Protein AF-A0A1G2CCR2-F1 (afdb_monomer_lite)

Radius of gyration: 17.69 Å; chains: 1; bounding box: 46×43×46 Å

Secondary structure (DSSP, 8-state):
--------TTSSEEEEEEE-STTSSHHHHHHHHHHHGGGGT-EE-PBP-HHHHHHHHH---HHHHHHTT-HHHHHHHHHHHHHHHHHHHHHHHHHHHHH-SS-EEEEEES-HHHHHHHHHHHHHHHS-GGGHHHHHHHHHHHHHS--HHHHHHTEEEEEEE--TTTT-GGGSS-TT-PPPSS-HHHHHHHHHHHHHHTTT-SSEEEE-SSS-HHHHHHHHHHHHHHHTTPPPPPTT--

Sequence (238 aa):
MDVVSHDRSNERVVLLALTGGVCSGKTETCPWLETKMLDFGWHAYHVPEAARFLIEKFGLPVKVAWQNEDMRLWLRCQEVIAECQYAWEEQRIQIANMIGKFPALVPCDRGLVDIYGYILSACHAFGDPREAFDMFTDVLRRATLRTPREAYRRYVAVVHMVTAADGAPHAYQREDGGARDETLEQAIALDRTILEAWAGHPQRITIDNSTGFKEKQERTLRVICGALGILAPSASDQ

Foldseek 3Di:
DPQQDDAPLPPLEAEEEADFFPQLCLQVLQVVCQVVCVLLQEHEDEAEQLLVCCCPPVVQPCVVCVVVVVVVSNLVSLLNSLLSQVVSLVVRSVVSVVVPDGRYYYYYPGFLLLSLLVLLVSCVVRNPSVCSQVSSQVSCCNRPVDGPSVRLVRHLAYEQRYHCLAPNVVSNADPVRDDDPDDSVRRNVSRVSSLVSNVSRPHYHYQYPPDDPVVSSVVVVVSVCVSSVRDRPDPPPD

pLDDT: mean 91.06, std 13.53, range [33.0, 98.75]

Organism: NCBI:txid1798650

InterPro domains:
  IPR027417 P-loop containing nucleoside triphosphate hydrolase [G3DSA:3.40.50.300] (16-216)
  IPR038727 NadR/Ttd14, AAA domain [PF13521] (17-216)
  IPR053227 TRPL channel trafficking regulator [PTHR34932] (7-231)

Structure (mmCIF, N/CA/C/O backbone):
data_AF-A0A1G2CCR2-F1
#
_entry.id   AF-A0A1G2CCR2-F1
#
loop_
_atom_site.group_PDB
_atom_site.id
_atom_site.type_symbol
_atom_site.label_atom_id
_atom_site.label_alt_id
_atom_site.label_comp_id
_atom_site.label_asym_id
_atom_site.label_entity_id
_atom_site.label_seq_id
_atom_site.pdbx_PDB_ins_code
_atom_site.Cartn_x
_atom_site.Cartn_y
_atom_site.Cartn_z
_atom_site.occupancy
_atom_site.B_iso_or_equiv
_atom_site.auth_seq_id
_atom_site.auth_comp_id
_atom_site.auth_asym_id
_atom_site.auth_atom_id
_atom_site.pdbx_PDB_model_num
ATOM 1 N N . MET A 1 1 ? -5.301 -20.027 -6.584 1.00 46.59 1 MET A N 1
ATOM 2 C CA . MET A 1 1 ? -5.024 -19.333 -5.310 1.00 46.59 1 MET A CA 1
ATOM 3 C C . MET A 1 1 ? -6.088 -19.763 -4.321 1.00 46.59 1 MET A C 1
ATOM 5 O O . MET A 1 1 ? -7.260 -19.562 -4.613 1.00 46.59 1 MET A O 1
ATOM 9 N N . ASP A 1 2 ? -5.703 -20.394 -3.215 1.00 41.62 2 ASP A N 1
ATOM 10 C CA . ASP A 1 2 ? -6.644 -20.726 -2.142 1.00 41.62 2 ASP A CA 1
ATOM 11 C C . ASP A 1 2 ? -7.109 -19.439 -1.457 1.00 41.62 2 ASP A C 1
ATOM 13 O O . ASP A 1 2 ? -6.283 -18.615 -1.059 1.00 41.62 2 ASP A O 1
ATOM 17 N N . VAL A 1 3 ? -8.425 -19.261 -1.324 1.00 46.53 3 VAL A N 1
ATOM 18 C CA . VAL A 1 3 ? -9.018 -18.133 -0.595 1.00 46.53 3 VAL A CA 1
ATOM 19 C C . VAL A 1 3 ? -8.552 -18.204 0.855 1.00 46.53 3 VAL A C 1
ATOM 21 O O . VAL A 1 3 ? -8.806 -19.173 1.573 1.00 46.53 3 VAL A O 1
ATOM 24 N N . VAL A 1 4 ? -7.825 -17.181 1.294 1.00 52.91 4 VAL A N 1
ATOM 25 C CA . VAL A 1 4 ? -7.192 -17.178 2.607 1.00 52.91 4 VAL A CA 1
ATOM 26 C C . VAL A 1 4 ? -8.169 -16.635 3.651 1.00 52.91 4 VAL A C 1
ATOM 28 O O . VAL A 1 4 ? -8.187 -15.441 3.916 1.00 52.91 4 VAL A O 1
ATOM 31 N N . SER A 1 5 ? -8.978 -17.493 4.278 1.00 48.25 5 SER A N 1
ATOM 32 C CA . SER A 1 5 ? -9.856 -17.072 5.381 1.00 48.25 5 SER A CA 1
ATOM 33 C C . SER A 1 5 ? -9.087 -17.002 6.709 1.00 48.25 5 SER A C 1
ATOM 35 O O . SER A 1 5 ? -8.672 -18.033 7.254 1.00 48.25 5 SER A O 1
ATOM 37 N N . HIS A 1 6 ? -8.880 -15.797 7.237 1.00 55.44 6 HIS A N 1
ATOM 38 C CA . HIS A 1 6 ? -8.553 -15.577 8.647 1.00 55.44 6 HIS A CA 1
ATOM 39 C C . HIS A 1 6 ? -9.149 -14.239 9.084 1.00 55.44 6 HIS A C 1
ATOM 41 O O . HIS A 1 6 ? -8.761 -13.199 8.561 1.00 55.44 6 HIS A O 1
ATOM 47 N N . ASP A 1 7 ? -10.116 -14.287 9.994 1.00 60.28 7 ASP A N 1
ATOM 48 C CA . ASP A 1 7 ? -10.755 -13.094 10.538 1.00 60.28 7 ASP A CA 1
ATOM 49 C C . ASP A 1 7 ? -9.889 -12.524 11.671 1.00 60.28 7 ASP A C 1
ATOM 51 O O . ASP A 1 7 ? -9.736 -13.146 12.723 1.00 60.28 7 ASP A O 1
ATOM 55 N N . ARG A 1 8 ? -9.269 -11.367 11.419 1.00 71.25 8 ARG A N 1
ATOM 56 C CA . ARG A 1 8 ? -8.444 -10.622 12.383 1.00 71.25 8 ARG A CA 1
ATOM 57 C C . ARG A 1 8 ? -9.153 -9.358 12.885 1.00 71.25 8 ARG A C 1
ATOM 59 O O . ARG A 1 8 ? -8.529 -8.568 13.586 1.00 71.25 8 ARG A O 1
ATOM 66 N N . SER A 1 9 ? -10.435 -9.148 12.560 1.00 61.97 9 SER A N 1
ATOM 67 C CA . SER A 1 9 ? -11.165 -7.929 12.952 1.00 61.97 9 SER A CA 1
ATOM 68 C C . SER A 1 9 ? -11.317 -7.778 14.471 1.00 61.97 9 SER A C 1
ATOM 70 O O . SER A 1 9 ? -11.519 -6.672 14.959 1.00 61.97 9 SER A O 1
ATOM 72 N N . ASN A 1 10 ? -11.188 -8.880 15.218 1.00 65.94 10 ASN A N 1
ATOM 73 C CA . ASN A 1 10 ? -11.242 -8.902 16.681 1.00 65.94 10 ASN A CA 1
ATOM 74 C C . ASN A 1 10 ? -9.898 -8.575 17.359 1.00 65.94 10 ASN A C 1
ATOM 76 O O . ASN A 1 10 ? -9.834 -8.512 18.589 1.00 65.94 10 ASN A O 1
ATOM 80 N N . GLU A 1 11 ? -8.811 -8.391 16.602 1.00 82.12 11 GLU A N 1
ATOM 81 C CA . GLU A 1 11 ? -7.549 -7.928 17.176 1.00 82.12 11 GLU A CA 1
ATOM 82 C C . GLU A 1 11 ? -7.654 -6.456 17.583 1.00 82.12 11 GLU A C 1
ATOM 84 O O . GLU A 1 11 ? -8.257 -5.631 16.903 1.00 82.12 11 GLU A O 1
ATOM 89 N N . ARG A 1 12 ? -7.015 -6.097 18.701 1.00 89.44 12 ARG A N 1
ATOM 90 C CA . ARG A 1 12 ? -7.003 -4.704 19.169 1.00 89.44 12 ARG A CA 1
ATOM 91 C C . ARG A 1 12 ? -6.261 -3.776 18.202 1.00 89.44 12 ARG A C 1
ATOM 93 O O . ARG A 1 12 ? -6.582 -2.596 18.136 1.00 89.44 12 ARG A O 1
ATOM 100 N N . VAL A 1 13 ? -5.243 -4.285 17.507 1.00 95.00 13 VAL A N 1
ATOM 101 C CA . VAL A 1 13 ? -4.460 -3.536 16.518 1.00 95.00 13 VAL A CA 1
ATOM 102 C C . VAL A 1 13 ? -4.550 -4.263 15.190 1.00 95.00 13 VAL A C 1
ATOM 104 O O . VAL A 1 13 ? -4.137 -5.413 15.101 1.00 95.00 13 VAL A O 1
ATOM 107 N N . VAL A 1 14 ? -5.063 -3.589 14.168 1.00 96.25 14 VAL A N 1
ATOM 108 C CA . VAL A 1 14 ? -5.333 -4.189 12.857 1.00 96.25 14 VAL A CA 1
ATOM 109 C C . VAL A 1 14 ? -4.685 -3.384 11.743 1.00 96.25 14 VAL A C 1
ATOM 111 O O . VAL A 1 14 ? -4.671 -2.155 11.779 1.00 96.25 14 VAL A O 1
ATOM 114 N N . LEU A 1 15 ? -4.159 -4.076 10.734 1.00 97.69 15 LEU A N 1
ATOM 115 C CA . LEU A 1 15 ? -3.578 -3.449 9.547 1.00 97.69 15 LEU A CA 1
ATOM 116 C C . LEU A 1 15 ? -4.592 -3.391 8.420 1.00 97.69 15 LEU A C 1
ATOM 118 O O . LEU A 1 15 ? -5.318 -4.352 8.177 1.00 97.69 15 LEU A O 1
ATOM 122 N N . LEU A 1 16 ? -4.562 -2.300 7.669 1.00 97.62 16 LEU A N 1
ATOM 123 C CA . LEU A 1 16 ? -5.340 -2.142 6.450 1.00 97.62 16 LEU A CA 1
ATOM 124 C C . LEU A 1 16 ? -4.441 -1.607 5.347 1.00 97.62 16 LEU A C 1
ATOM 126 O O . LEU A 1 16 ? -3.761 -0.604 5.547 1.00 97.62 16 LEU A O 1
ATOM 130 N N . ALA A 1 17 ? -4.452 -2.251 4.183 1.00 98.31 17 ALA A N 1
ATOM 131 C CA . ALA A 1 17 ? -3.737 -1.737 3.023 1.00 98.31 17 ALA A CA 1
ATOM 132 C C . ALA A 1 17 ? -4.627 -0.743 2.274 1.00 98.31 17 ALA A C 1
ATOM 134 O O . ALA A 1 17 ? -5.702 -1.104 1.788 1.00 98.31 17 ALA A O 1
ATOM 135 N N . LEU A 1 18 ? -4.171 0.501 2.162 1.00 98.19 18 LEU A N 1
ATOM 136 C CA . LEU A 1 18 ? -4.710 1.469 1.221 1.00 98.19 18 LEU A CA 1
ATOM 137 C C . LEU A 1 18 ? -3.860 1.360 -0.050 1.00 98.19 18 LEU A C 1
ATOM 139 O O . LEU A 1 18 ? -2.688 1.718 -0.041 1.00 98.19 18 LEU A O 1
ATOM 143 N N . THR A 1 19 ? -4.415 0.800 -1.124 1.00 97.88 19 THR A N 1
ATOM 144 C CA . THR A 1 19 ? -3.668 0.448 -2.347 1.00 97.88 19 THR A CA 1
ATOM 145 C C . THR A 1 19 ? -4.194 1.196 -3.579 1.00 97.88 19 THR A C 1
ATOM 147 O O . THR A 1 19 ? -5.126 2.001 -3.484 1.00 97.88 19 THR A O 1
ATOM 150 N N . GLY A 1 20 ? -3.546 0.996 -4.724 1.00 95.62 20 GLY A N 1
ATOM 151 C CA . GLY A 1 20 ? -3.876 1.599 -6.017 1.00 95.62 20 GLY A CA 1
ATOM 152 C C . GLY A 1 20 ? -2.729 2.393 -6.634 1.00 95.62 20 GLY A C 1
ATOM 153 O O . GLY A 1 20 ? -1.672 2.585 -6.024 1.00 95.62 20 GLY A O 1
ATOM 154 N N . GLY A 1 21 ? -2.931 2.881 -7.850 1.00 92.62 21 GLY A N 1
ATOM 155 C CA . GLY A 1 21 ? -1.951 3.630 -8.630 1.00 92.62 21 GLY A CA 1
ATOM 156 C C . GLY A 1 21 ? -1.582 4.985 -8.020 1.00 92.62 21 GLY A C 1
ATOM 157 O O . GLY A 1 21 ? -2.109 5.423 -6.992 1.00 92.62 21 GLY A O 1
ATOM 158 N N . VAL A 1 22 ? -0.627 5.669 -8.645 1.00 90.31 22 VAL A N 1
ATOM 159 C CA . VAL A 1 22 ? -0.275 7.050 -8.278 1.00 90.31 22 VAL A CA 1
ATOM 160 C C . VAL A 1 22 ? -1.488 7.983 -8.403 1.00 90.31 22 VAL A C 1
ATOM 162 O O . VAL A 1 22 ? -2.420 7.707 -9.158 1.00 90.31 22 VAL A O 1
ATOM 165 N N . CYS A 1 23 ? -1.498 9.087 -7.650 1.00 91.50 23 CYS A N 1
ATOM 166 C CA . CYS A 1 23 ? -2.603 10.061 -7.642 1.00 91.50 23 CYS A CA 1
ATOM 167 C C . CYS A 1 23 ? -3.986 9.458 -7.325 1.00 91.50 23 CYS A C 1
ATOM 169 O O . CYS A 1 23 ? -5.002 9.958 -7.794 1.00 91.50 23 CYS A O 1
ATOM 171 N N . SER A 1 24 ? -4.063 8.378 -6.542 1.00 93.81 24 SER A N 1
ATOM 172 C CA . SER A 1 24 ? -5.359 7.871 -6.069 1.00 93.81 24 SER A CA 1
ATOM 173 C C . SER A 1 24 ? -5.868 8.542 -4.788 1.00 93.81 24 SER A C 1
ATOM 175 O O . SER A 1 24 ? -7.033 8.351 -4.429 1.00 93.81 24 SER A O 1
ATOM 177 N N . GLY A 1 25 ? -5.011 9.339 -4.133 1.00 93.69 25 GLY A N 1
ATOM 178 C CA . GLY A 1 25 ? -5.313 10.095 -2.915 1.00 93.69 25 GLY A CA 1
ATOM 179 C C . GLY A 1 25 ? -4.921 9.410 -1.600 1.00 93.69 25 GLY A C 1
ATOM 180 O O . GLY A 1 25 ? -5.344 9.854 -0.535 1.00 93.69 25 GLY A O 1
ATOM 181 N N . LYS A 1 26 ? -4.117 8.338 -1.645 1.00 95.56 26 LYS A N 1
ATOM 182 C CA . LYS A 1 26 ? -3.684 7.590 -0.447 1.00 95.56 26 LYS A CA 1
ATOM 183 C C . LYS A 1 26 ? -2.906 8.443 0.553 1.00 95.56 26 LYS A C 1
ATOM 185 O O . LYS A 1 26 ? -3.271 8.478 1.722 1.00 95.56 26 LYS A O 1
ATOM 190 N N . THR A 1 27 ? -1.900 9.177 0.078 1.00 92.00 27 THR A N 1
ATOM 191 C CA . THR A 1 27 ? -1.007 9.992 0.918 1.00 92.00 27 THR A CA 1
ATOM 192 C C . THR A 1 27 ? -1.742 11.107 1.668 1.00 92.00 27 THR A C 1
ATOM 194 O O . THR A 1 27 ? -1.300 11.520 2.733 1.00 92.00 27 THR A O 1
ATOM 197 N N . GLU A 1 28 ? -2.892 11.560 1.163 1.00 95.12 28 GLU A N 1
ATOM 198 C CA . GLU A 1 28 ? -3.780 12.493 1.871 1.00 95.12 28 GLU A CA 1
ATOM 199 C C . GLU A 1 28 ? -4.792 11.765 2.768 1.00 95.12 28 GLU A C 1
ATOM 201 O O . GLU A 1 28 ? -5.126 12.232 3.856 1.00 95.12 28 GLU A O 1
ATOM 206 N N . THR A 1 29 ? -5.272 10.595 2.341 1.00 97.44 29 THR A N 1
ATOM 207 C CA . THR A 1 29 ? -6.288 9.819 3.067 1.00 97.44 29 THR A CA 1
ATOM 208 C C . THR A 1 29 ? -5.727 9.130 4.311 1.00 97.44 29 THR A C 1
ATOM 210 O O . THR A 1 29 ? -6.397 9.130 5.339 1.00 97.44 29 THR A O 1
ATOM 213 N N . CYS A 1 30 ? -4.510 8.578 4.272 1.00 96.25 30 CYS A N 1
ATOM 214 C CA . CYS A 1 30 ? -3.904 7.903 5.425 1.00 96.25 30 CYS A CA 1
ATOM 215 C C . CYS A 1 30 ? -3.771 8.826 6.657 1.00 96.25 30 CYS A C 1
ATOM 217 O O . CYS A 1 30 ? -4.278 8.448 7.714 1.00 96.25 30 CYS A O 1
ATOM 219 N N . PRO A 1 31 ? -3.191 10.041 6.559 1.00 95.44 31 PRO A N 1
ATOM 220 C CA . PRO A 1 31 ? -3.159 10.986 7.681 1.00 95.44 31 PRO A CA 1
ATOM 221 C C . PRO A 1 31 ? -4.552 11.474 8.096 1.00 95.44 31 PRO A C 1
ATOM 223 O O . PRO A 1 31 ? -4.834 11.645 9.280 1.00 95.44 31 PRO A O 1
ATOM 226 N N . TRP A 1 32 ? -5.459 11.669 7.135 1.00 97.25 32 TRP A N 1
ATOM 227 C CA . TRP A 1 32 ? -6.838 12.062 7.431 1.00 97.25 32 TRP A CA 1
ATOM 228 C C . TRP A 1 32 ? -7.575 11.008 8.277 1.00 97.25 32 TRP A C 1
ATOM 230 O O . TRP A 1 32 ? -8.307 11.369 9.204 1.00 97.25 32 TRP A O 1
ATOM 240 N N . LEU A 1 33 ? -7.324 9.714 8.037 1.00 96.88 33 LEU A N 1
ATOM 241 C CA . LEU A 1 33 ? -7.856 8.620 8.857 1.00 96.88 33 LEU A CA 1
ATOM 242 C C . LEU A 1 33 ? -7.357 8.679 10.308 1.00 96.88 33 LEU A C 1
ATOM 244 O O . LEU A 1 33 ? -8.129 8.358 11.206 1.00 96.88 33 LEU A O 1
ATOM 248 N N . GLU A 1 34 ? -6.128 9.135 10.575 1.00 94.62 34 GLU A N 1
ATOM 249 C CA . GLU A 1 34 ? -5.632 9.294 11.957 1.00 94.62 34 GLU A CA 1
ATOM 250 C C . GLU A 1 34 ? -6.496 10.243 12.780 1.00 94.62 34 GLU A C 1
ATOM 252 O O . GLU A 1 34 ? -6.763 9.989 13.952 1.00 94.62 34 GLU A O 1
ATOM 257 N N . THR A 1 35 ? -6.975 11.312 12.143 1.00 94.88 35 THR A N 1
ATOM 258 C CA . THR A 1 35 ? -7.887 12.262 12.783 1.00 94.88 35 THR A CA 1
ATOM 259 C C . THR A 1 35 ? -9.293 11.681 12.868 1.00 94.88 35 THR A C 1
ATOM 261 O O . THR A 1 35 ? -9.930 11.748 13.914 1.00 94.88 35 THR A O 1
ATOM 264 N N . LYS A 1 36 ? -9.791 11.098 11.774 1.00 95.50 36 LYS A N 1
ATOM 265 C CA . LYS A 1 36 ? -11.195 10.688 11.680 1.00 95.50 36 LYS A CA 1
ATOM 266 C C . LYS A 1 36 ? -11.555 9.468 12.498 1.00 95.50 36 LYS A C 1
ATOM 268 O O . LYS A 1 36 ? -12.673 9.406 12.988 1.00 95.50 36 LYS A O 1
ATOM 273 N N . MET A 1 37 ? -10.640 8.522 12.678 1.00 94.25 37 MET A N 1
ATOM 274 C CA . MET A 1 37 ? -10.915 7.327 13.479 1.00 94.25 37 MET A CA 1
ATOM 275 C C . MET A 1 37 ? -11.192 7.666 14.954 1.00 94.25 37 MET A C 1
ATOM 277 O O . MET A 1 37 ? -11.921 6.922 15.613 1.00 94.25 37 MET A O 1
ATOM 281 N N . LEU A 1 38 ? -10.707 8.816 15.448 1.00 93.31 38 LEU A N 1
ATOM 282 C CA . LEU A 1 38 ? -10.996 9.296 16.804 1.00 93.31 38 LEU A CA 1
ATOM 283 C C . LEU A 1 38 ? -12.495 9.525 17.025 1.00 93.31 38 LEU A C 1
ATOM 285 O O . LEU A 1 38 ? -12.993 9.199 18.102 1.00 93.31 38 LEU A O 1
ATOM 289 N N . ASP A 1 39 ? -13.215 9.989 15.996 1.00 93.88 39 ASP A N 1
ATOM 290 C CA . ASP A 1 39 ? -14.672 10.199 16.027 1.00 93.88 39 ASP A CA 1
ATOM 291 C C . ASP A 1 39 ? -15.434 8.878 16.296 1.00 93.88 39 ASP A C 1
ATOM 293 O O . ASP A 1 39 ? -16.595 8.894 16.696 1.00 93.88 39 ASP A O 1
ATOM 297 N N . PHE A 1 40 ? -14.777 7.726 16.108 1.00 92.06 40 PHE A N 1
ATOM 298 C CA . PHE A 1 40 ? -15.329 6.381 16.300 1.00 92.06 40 PHE A CA 1
ATOM 299 C C . PHE A 1 40 ? -14.739 5.665 17.527 1.0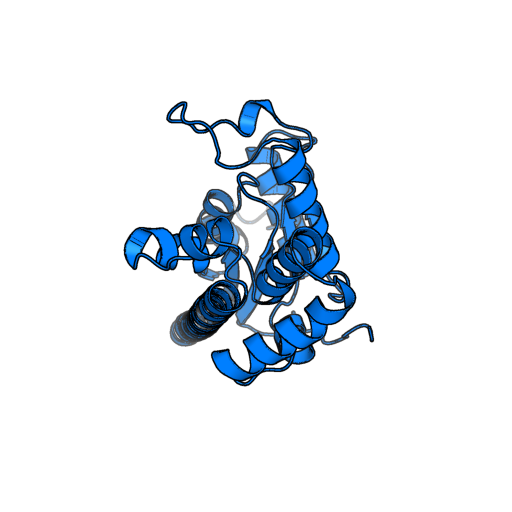0 92.06 40 PHE A C 1
ATOM 301 O O . PHE A 1 40 ? -14.979 4.474 17.718 1.00 92.06 40 PHE A O 1
ATOM 308 N N . GLY A 1 41 ? -13.937 6.350 18.351 1.00 91.56 41 GLY A N 1
ATOM 309 C CA . GLY A 1 41 ? -13.262 5.748 19.508 1.00 91.56 41 GLY A CA 1
ATOM 310 C C . GLY A 1 41 ? -12.068 4.854 19.149 1.00 91.56 41 GLY A C 1
ATOM 311 O O . GLY A 1 41 ? -11.633 4.047 19.973 1.00 91.56 41 GLY A O 1
ATOM 312 N N . TRP A 1 42 ? -11.535 4.990 17.932 1.00 93.94 42 TRP A N 1
ATOM 313 C CA . TRP A 1 42 ? -10.351 4.280 17.455 1.00 93.94 42 TRP A CA 1
ATOM 314 C C . TRP A 1 42 ? -9.169 5.232 17.328 1.00 93.94 42 TRP A C 1
ATOM 316 O O . TRP A 1 42 ? -9.308 6.380 16.917 1.00 93.94 42 TRP A O 1
ATOM 326 N N . HIS A 1 43 ? -7.971 4.736 17.607 1.00 93.50 43 HIS A N 1
ATOM 327 C CA . HIS A 1 43 ? -6.760 5.419 17.168 1.00 93.50 43 HIS A CA 1
ATOM 328 C C . HIS A 1 43 ? -6.342 4.938 15.783 1.00 93.50 43 HIS A C 1
ATOM 330 O O . HIS A 1 43 ? -6.650 3.816 15.383 1.00 93.50 43 HIS A O 1
ATOM 336 N N . ALA A 1 44 ? -5.601 5.771 15.058 1.00 94.69 44 ALA A N 1
ATOM 337 C CA . ALA A 1 44 ? -4.934 5.346 13.842 1.00 94.69 44 ALA A CA 1
ATOM 338 C C . ALA A 1 44 ? -3.497 5.866 13.786 1.00 94.69 44 ALA A C 1
ATOM 340 O O . ALA A 1 44 ? -3.223 6.985 14.217 1.00 94.69 44 ALA A O 1
ATOM 341 N N . TYR A 1 45 ? -2.596 5.026 13.273 1.00 93.94 45 TYR A N 1
ATOM 342 C CA . TYR A 1 45 ? -1.175 5.338 13.108 1.00 93.94 45 TYR A CA 1
ATOM 343 C C . TYR A 1 45 ? -0.701 4.800 11.765 1.00 93.94 45 TYR A C 1
ATOM 345 O O . TYR A 1 45 ? -0.456 3.601 11.625 1.00 93.94 45 TYR A O 1
ATOM 353 N N . HIS A 1 46 ? -0.601 5.664 10.762 1.00 96.44 46 HIS A N 1
ATOM 354 C CA . HIS A 1 46 ? -0.329 5.216 9.407 1.00 96.44 46 HIS A CA 1
ATOM 355 C C . HIS A 1 46 ? 1.143 4.851 9.176 1.00 96.44 46 HIS A C 1
ATOM 357 O O . HIS A 1 46 ? 2.074 5.400 9.786 1.00 96.44 46 HIS A O 1
ATOM 363 N N . VAL A 1 47 ? 1.343 3.906 8.261 1.00 97.69 47 VAL A N 1
ATOM 364 C CA . VAL A 1 47 ? 2.632 3.597 7.640 1.00 97.69 47 VAL A CA 1
ATOM 365 C C . VAL A 1 47 ? 2.729 4.420 6.350 1.00 97.69 47 VAL A C 1
ATOM 367 O O . VAL A 1 47 ? 1.830 4.310 5.510 1.00 97.69 47 VAL A O 1
ATOM 370 N N . PRO A 1 48 ? 3.761 5.269 6.185 1.00 95.75 48 PRO A N 1
ATOM 371 C CA . PRO A 1 48 ? 3.951 6.038 4.959 1.00 95.75 48 PRO A CA 1
ATOM 372 C C . PRO A 1 48 ? 4.464 5.153 3.816 1.00 95.75 48 PRO A C 1
ATOM 374 O O . PRO A 1 48 ? 5.007 4.075 4.048 1.00 95.75 48 PRO A O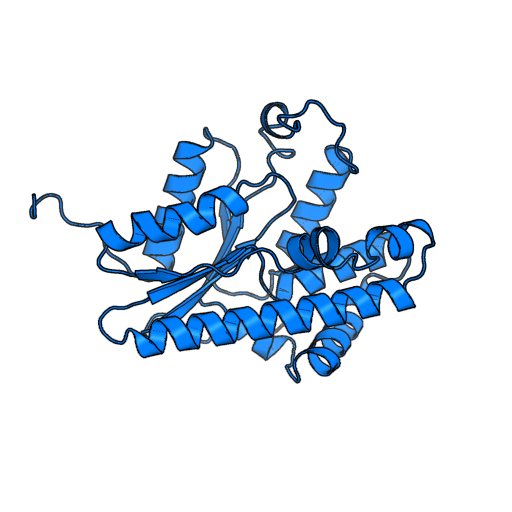 1
ATOM 377 N N . GLU A 1 49 ? 4.353 5.642 2.580 1.00 95.56 49 GLU A N 1
ATOM 378 C CA . GLU A 1 49 ? 4.798 4.918 1.385 1.00 95.56 49 GLU A CA 1
ATOM 379 C C . GLU A 1 49 ? 6.322 4.683 1.399 1.00 95.56 49 GLU A C 1
ATOM 381 O O . GLU A 1 49 ? 7.119 5.592 1.132 1.00 95.56 49 GLU A O 1
ATOM 386 N N . ALA A 1 50 ? 6.736 3.440 1.673 1.00 96.94 50 ALA A N 1
ATOM 387 C CA . ALA A 1 50 ? 8.146 3.056 1.767 1.00 96.94 50 ALA A CA 1
ATOM 388 C C . ALA A 1 50 ? 8.917 3.332 0.470 1.00 96.94 50 ALA A C 1
ATOM 390 O O . ALA A 1 50 ? 9.995 3.923 0.504 1.00 96.94 50 ALA A O 1
ATOM 391 N N . ALA A 1 51 ? 8.345 2.972 -0.683 1.00 95.94 51 ALA A N 1
ATOM 392 C CA . ALA A 1 51 ? 8.984 3.173 -1.982 1.00 95.94 51 ALA A CA 1
ATOM 393 C C . ALA A 1 51 ? 9.315 4.649 -2.237 1.00 95.94 51 ALA A C 1
ATOM 395 O O . ALA A 1 51 ? 10.459 4.984 -2.546 1.00 95.94 51 ALA A O 1
ATOM 396 N N . ARG A 1 52 ? 8.337 5.542 -2.046 1.00 94.31 52 ARG A N 1
ATOM 397 C CA . ARG A 1 52 ? 8.520 6.983 -2.239 1.00 94.31 52 ARG A CA 1
ATOM 398 C C . ARG A 1 52 ? 9.598 7.537 -1.319 1.00 94.31 52 ARG A C 1
ATOM 400 O O . ARG A 1 52 ? 10.485 8.246 -1.787 1.00 94.31 52 ARG A O 1
ATOM 407 N N . PHE A 1 53 ? 9.558 7.184 -0.036 1.00 95.75 53 PHE A N 1
ATOM 408 C CA . PHE A 1 53 ? 10.561 7.636 0.921 1.00 95.75 53 PHE A CA 1
ATOM 409 C C . PHE A 1 53 ? 11.971 7.161 0.542 1.00 95.75 53 PHE A C 1
ATOM 411 O O . PHE A 1 53 ? 12.895 7.969 0.490 1.00 95.75 53 PHE A O 1
ATOM 418 N N . LEU A 1 54 ? 12.144 5.875 0.231 1.00 97.88 54 LEU A N 1
ATOM 419 C CA . LEU A 1 54 ? 13.445 5.302 -0.125 1.00 97.88 54 LEU A CA 1
ATOM 420 C C . LEU A 1 54 ? 14.013 5.907 -1.417 1.00 97.88 54 LEU A C 1
ATOM 422 O O . LEU A 1 54 ? 15.206 6.207 -1.485 1.00 97.88 54 LEU A O 1
ATOM 426 N N . ILE A 1 55 ? 13.171 6.124 -2.429 1.00 95.69 55 ILE A N 1
ATOM 427 C CA . ILE A 1 55 ? 13.576 6.745 -3.697 1.00 95.69 55 ILE A CA 1
ATOM 428 C C . ILE A 1 55 ? 13.971 8.210 -3.471 1.00 95.69 55 ILE A C 1
ATOM 430 O O . ILE A 1 55 ? 15.058 8.621 -3.869 1.00 95.69 55 ILE A O 1
ATOM 434 N N . GLU A 1 56 ? 13.115 9.001 -2.819 1.00 94.31 56 GLU A N 1
ATOM 435 C CA . GLU A 1 56 ? 13.321 10.448 -2.686 1.00 94.31 56 GLU A CA 1
ATOM 436 C C . GLU A 1 56 ? 14.379 10.821 -1.642 1.00 94.31 56 GLU A C 1
ATOM 438 O O . GLU A 1 56 ? 15.063 11.832 -1.801 1.00 94.31 56 GLU A O 1
ATOM 443 N N . LYS A 1 57 ? 14.485 10.062 -0.544 1.00 96.81 57 LYS A N 1
ATOM 444 C CA . LYS A 1 57 ? 15.333 10.422 0.607 1.00 96.81 57 LYS A CA 1
ATOM 445 C C . LYS A 1 57 ? 16.633 9.638 0.670 1.00 96.81 57 LYS A C 1
ATOM 447 O O . LYS A 1 57 ? 17.622 10.190 1.142 1.00 96.81 57 LYS A O 1
ATOM 452 N N . PHE A 1 58 ? 16.651 8.395 0.189 1.00 96.38 58 PHE A N 1
ATOM 453 C CA . PHE A 1 58 ? 17.848 7.542 0.199 1.00 96.38 58 PHE A CA 1
ATOM 454 C C . PHE A 1 58 ? 18.399 7.234 -1.195 1.00 96.38 58 PHE A C 1
ATOM 456 O O . PHE A 1 58 ? 19.416 6.552 -1.304 1.00 96.38 58 PHE A O 1
ATOM 463 N N . GLY A 1 59 ? 17.780 7.756 -2.259 1.00 96.81 59 GLY A N 1
ATOM 464 C CA . GLY A 1 59 ? 18.285 7.596 -3.621 1.00 96.81 59 GLY A CA 1
ATOM 465 C C . GLY A 1 59 ? 18.210 6.158 -4.129 1.00 96.81 59 GLY A C 1
ATOM 466 O O . GLY A 1 59 ? 19.054 5.751 -4.927 1.00 96.81 59 GLY A O 1
ATOM 467 N N . LEU A 1 60 ? 17.225 5.374 -3.668 1.00 97.62 60 LEU A N 1
ATOM 468 C CA . LEU A 1 60 ? 17.024 4.009 -4.154 1.00 97.62 60 LEU A CA 1
ATOM 469 C C . LEU A 1 60 ? 16.837 4.026 -5.689 1.00 97.62 60 LEU A C 1
ATOM 471 O O . LEU A 1 60 ? 15.910 4.680 -6.179 1.00 97.62 60 LEU A O 1
ATOM 475 N N . PRO A 1 61 ? 17.674 3.316 -6.473 1.00 97.44 61 PRO A N 1
ATOM 476 C CA . PRO A 1 61 ? 17.806 3.543 -7.914 1.00 97.44 61 PRO A CA 1
ATOM 477 C C . PRO A 1 61 ? 16.732 2.828 -8.752 1.00 97.44 61 PRO A C 1
ATOM 479 O O . PRO A 1 61 ? 17.024 2.307 -9.825 1.00 97.44 61 PRO A O 1
ATOM 482 N N . VAL A 1 62 ? 15.471 2.825 -8.302 1.00 95.75 62 VAL A N 1
ATOM 483 C CA . VAL A 1 62 ? 14.350 2.141 -8.980 1.00 95.75 62 VAL A CA 1
ATOM 484 C C . VAL A 1 62 ? 14.191 2.621 -10.424 1.00 95.75 62 VAL A C 1
ATOM 486 O O . VAL A 1 62 ? 14.076 1.806 -11.337 1.00 95.75 62 VAL A O 1
ATOM 489 N N . LYS A 1 63 ? 14.229 3.944 -10.643 1.00 93.56 63 LYS A N 1
ATOM 490 C CA . LYS A 1 63 ? 14.075 4.540 -11.981 1.00 93.56 63 LYS A CA 1
ATOM 491 C C . LYS A 1 63 ? 15.235 4.190 -12.909 1.00 93.56 63 LYS A C 1
ATOM 493 O O . LYS A 1 63 ? 15.002 3.851 -14.060 1.00 93.56 63 LYS A O 1
ATOM 498 N N . VAL A 1 64 ? 16.466 4.236 -12.395 1.00 95.25 64 VAL A N 1
ATOM 499 C CA . VAL A 1 64 ? 17.674 3.898 -13.165 1.00 95.25 64 VAL A CA 1
ATOM 500 C C . VAL A 1 64 ? 17.651 2.424 -13.564 1.00 95.25 64 VAL A C 1
ATOM 502 O O . VAL A 1 64 ? 17.910 2.101 -14.717 1.00 95.25 64 VAL A O 1
ATOM 505 N N . ALA A 1 65 ? 17.286 1.535 -12.636 1.00 96.25 65 ALA A N 1
ATOM 506 C CA . ALA A 1 65 ? 17.162 0.110 -12.921 1.00 96.25 65 ALA A CA 1
ATOM 507 C C . ALA A 1 65 ? 16.097 -0.168 -13.995 1.00 96.25 65 ALA A C 1
ATOM 509 O O . ALA A 1 65 ? 16.349 -0.942 -14.909 1.00 96.25 65 ALA A O 1
ATOM 510 N N . TRP A 1 66 ? 14.945 0.510 -13.922 1.00 94.12 66 TRP A N 1
ATOM 511 C CA . TRP A 1 66 ? 13.878 0.389 -14.921 1.00 94.12 66 TRP A CA 1
ATOM 512 C C . TRP A 1 66 ? 14.307 0.889 -16.305 1.00 94.12 66 TRP A C 1
ATOM 514 O O . TRP A 1 66 ? 14.112 0.197 -17.296 1.00 94.12 66 TRP A O 1
ATOM 524 N N . GLN A 1 67 ? 14.917 2.076 -16.381 1.00 94.19 67 GLN A N 1
ATOM 525 C CA . GLN A 1 67 ? 15.367 2.677 -17.645 1.00 94.19 67 GLN A CA 1
ATOM 526 C C . GLN A 1 67 ? 16.461 1.864 -18.340 1.00 94.19 67 GLN A C 1
ATOM 528 O O . GLN A 1 67 ? 16.539 1.873 -19.564 1.00 94.19 67 GLN A O 1
ATOM 533 N N . ASN A 1 68 ? 17.293 1.171 -17.563 1.00 95.69 68 ASN A N 1
ATOM 534 C CA . ASN A 1 68 ? 18.351 0.309 -18.080 1.00 95.69 68 ASN A CA 1
ATOM 535 C C . ASN A 1 68 ? 17.889 -1.138 -18.314 1.00 95.69 68 ASN A C 1
ATOM 537 O O . ASN A 1 68 ? 18.729 -1.978 -18.631 1.00 95.69 68 ASN A O 1
ATOM 541 N N . GLU A 1 69 ? 16.604 -1.444 -18.096 1.00 95.12 69 GLU A N 1
ATOM 542 C CA . GLU A 1 69 ? 16.050 -2.806 -18.150 1.00 95.12 69 GLU A CA 1
ATOM 543 C C . GLU A 1 69 ? 16.828 -3.807 -17.259 1.00 95.12 69 GLU A C 1
ATOM 545 O O . GLU A 1 69 ? 16.858 -5.015 -17.498 1.00 95.12 69 GLU A O 1
ATOM 550 N N . ASP A 1 70 ? 17.461 -3.317 -16.183 1.00 95.94 70 ASP A N 1
ATOM 551 C CA . ASP A 1 70 ? 18.226 -4.131 -15.235 1.00 95.94 70 ASP A CA 1
ATOM 552 C C . ASP A 1 70 ? 17.277 -4.750 -14.206 1.00 95.94 70 ASP A C 1
ATOM 554 O O . ASP A 1 70 ? 17.128 -4.283 -13.070 1.00 95.94 70 ASP A O 1
ATOM 558 N N . MET A 1 71 ? 16.623 -5.835 -14.620 1.00 95.12 71 MET A N 1
ATOM 559 C CA . MET A 1 71 ? 15.650 -6.541 -13.789 1.00 95.12 71 MET A CA 1
ATOM 560 C C . MET A 1 71 ? 16.263 -7.056 -12.480 1.00 95.12 71 MET A C 1
ATOM 562 O O . MET A 1 71 ? 15.596 -7.103 -11.445 1.00 95.12 71 MET A O 1
ATOM 566 N N . ARG A 1 72 ? 17.556 -7.407 -12.482 1.00 95.75 72 ARG A N 1
ATOM 567 C CA . ARG A 1 72 ? 18.245 -7.886 -11.279 1.00 95.75 72 ARG A CA 1
ATOM 568 C C . ARG A 1 72 ? 18.373 -6.767 -10.250 1.00 95.75 72 ARG A C 1
ATOM 570 O O . ARG A 1 72 ? 18.040 -6.983 -9.083 1.00 95.75 72 ARG A O 1
ATOM 577 N N . LEU A 1 73 ? 18.853 -5.591 -10.654 1.00 97.69 73 LEU A N 1
ATOM 578 C CA . LEU A 1 73 ? 18.932 -4.429 -9.768 1.00 97.69 73 LEU A CA 1
ATOM 579 C C . LEU A 1 73 ? 17.536 -3.966 -9.340 1.00 97.69 73 LEU A C 1
ATOM 581 O O . LEU A 1 73 ? 17.331 -3.622 -8.174 1.00 97.69 73 LEU A O 1
ATOM 585 N N . TRP A 1 74 ? 16.567 -4.003 -10.253 1.00 97.81 74 TRP A N 1
ATOM 586 C CA . TRP A 1 74 ? 15.196 -3.599 -9.967 1.00 97.81 74 TRP A CA 1
ATOM 587 C C . TRP A 1 74 ? 14.543 -4.501 -8.906 1.00 97.81 74 TRP A C 1
ATOM 589 O O . TRP A 1 74 ? 13.994 -3.986 -7.931 1.00 97.81 74 TRP A O 1
ATOM 599 N N . LEU A 1 75 ? 14.692 -5.831 -9.000 1.00 98.12 75 LEU A N 1
ATOM 600 C CA . LEU A 1 75 ? 14.218 -6.766 -7.966 1.00 98.12 75 LEU A CA 1
ATOM 601 C C . LEU A 1 75 ? 14.909 -6.538 -6.618 1.00 98.12 75 LEU A C 1
ATOM 603 O O . LEU A 1 75 ? 14.256 -6.588 -5.579 1.00 98.12 75 LEU A O 1
ATOM 607 N N . ARG A 1 76 ? 16.211 -6.219 -6.608 1.00 98.38 76 ARG A N 1
ATOM 608 C CA . ARG A 1 76 ? 16.914 -5.849 -5.366 1.00 98.38 76 ARG A CA 1
ATOM 609 C C . ARG A 1 76 ? 16.348 -4.576 -4.741 1.00 98.38 76 ARG A C 1
ATOM 611 O O . ARG A 1 76 ? 16.298 -4.488 -3.520 1.00 98.38 76 ARG A O 1
ATOM 618 N N . CYS A 1 77 ? 15.881 -3.618 -5.541 1.00 98.50 77 CYS A N 1
ATOM 619 C CA . CYS A 1 77 ? 15.170 -2.458 -5.009 1.00 98.50 77 CYS A CA 1
ATOM 620 C C . CYS A 1 77 ? 13.827 -2.862 -4.381 1.00 98.50 77 CYS A C 1
ATOM 622 O O . CYS A 1 77 ? 13.497 -2.359 -3.310 1.00 98.50 77 CYS A O 1
ATOM 624 N N . GLN A 1 78 ? 13.086 -3.797 -4.990 1.00 98.56 78 GLN A N 1
ATOM 625 C CA . GLN A 1 78 ? 11.847 -4.328 -4.402 1.00 98.56 78 GLN A CA 1
ATOM 626 C C . GLN A 1 78 ? 12.092 -5.054 -3.073 1.00 98.56 78 GLN A C 1
ATOM 628 O O . GLN A 1 78 ? 11.297 -4.902 -2.152 1.00 98.56 78 GLN A O 1
ATOM 633 N N . GLU A 1 79 ? 13.205 -5.782 -2.933 1.00 98.69 79 GLU A N 1
ATOM 634 C CA . GLU A 1 79 ? 13.608 -6.383 -1.652 1.00 98.69 79 GLU A CA 1
ATOM 635 C C . GLU A 1 79 ? 13.810 -5.312 -0.561 1.00 98.69 79 GLU A C 1
ATOM 637 O O . GLU A 1 79 ? 13.267 -5.450 0.531 1.00 98.69 79 GLU A O 1
ATOM 642 N N . VAL A 1 80 ? 14.502 -4.205 -0.863 1.00 98.69 80 VAL A N 1
ATOM 643 C CA . VAL A 1 80 ? 14.698 -3.095 0.096 1.00 98.69 80 VAL A CA 1
ATOM 644 C C . VAL A 1 80 ? 13.369 -2.422 0.463 1.00 98.69 80 VAL A C 1
ATOM 646 O O . VAL A 1 80 ? 13.130 -2.096 1.627 1.00 98.69 80 VAL A O 1
ATOM 649 N N . ILE A 1 81 ? 12.478 -2.231 -0.515 1.00 98.75 81 ILE A N 1
ATOM 650 C CA . ILE A 1 81 ? 11.138 -1.673 -0.279 1.00 98.75 81 ILE A CA 1
ATOM 651 C C . ILE A 1 81 ? 10.316 -2.608 0.615 1.00 98.75 81 ILE A C 1
ATOM 653 O O . ILE A 1 81 ? 9.702 -2.137 1.571 1.00 98.75 81 ILE A O 1
ATOM 657 N N . ALA A 1 82 ? 10.331 -3.917 0.344 1.00 98.75 82 ALA A N 1
ATOM 658 C CA . ALA A 1 82 ? 9.626 -4.928 1.132 1.00 98.75 82 ALA A CA 1
ATOM 659 C C . ALA A 1 82 ? 10.102 -4.966 2.586 1.00 98.75 82 ALA A C 1
ATOM 661 O O . ALA A 1 82 ? 9.279 -4.988 3.500 1.00 98.75 82 ALA A O 1
ATOM 662 N N . GLU A 1 83 ? 11.419 -4.950 2.796 1.00 98.69 83 GLU A N 1
ATOM 663 C CA . GLU A 1 83 ? 12.028 -4.939 4.126 1.00 98.69 83 GLU A CA 1
ATOM 664 C C . GLU A 1 83 ? 11.575 -3.705 4.915 1.00 98.69 83 GLU A C 1
ATOM 666 O O . GLU A 1 83 ? 11.109 -3.820 6.050 1.00 98.69 83 GLU A O 1
ATOM 671 N N . CYS A 1 84 ? 11.635 -2.529 4.287 1.00 98.62 84 CYS A N 1
ATOM 672 C CA . CYS A 1 84 ? 11.250 -1.275 4.922 1.00 98.62 84 CYS A CA 1
ATOM 673 C C . CYS A 1 84 ? 9.748 -1.214 5.236 1.00 98.62 84 CYS A C 1
ATOM 675 O O . CYS A 1 84 ? 9.370 -0.844 6.348 1.00 98.62 84 CYS A O 1
ATOM 677 N N . GLN A 1 85 ? 8.897 -1.609 4.283 1.00 98.56 85 GLN A N 1
ATOM 678 C CA . GLN A 1 85 ? 7.446 -1.674 4.462 1.00 98.56 85 GLN A CA 1
ATOM 679 C C . GLN A 1 85 ? 7.090 -2.592 5.636 1.00 98.56 85 GLN A C 1
ATOM 681 O O . GLN A 1 85 ? 6.357 -2.193 6.540 1.00 98.56 85 GLN A O 1
ATOM 686 N N . TYR A 1 86 ? 7.656 -3.803 5.660 1.00 98.56 86 TYR A N 1
ATOM 687 C CA . TYR A 1 86 ? 7.430 -4.765 6.735 1.00 98.56 86 TYR A CA 1
ATOM 688 C C . TYR A 1 86 ? 7.896 -4.221 8.091 1.00 98.56 86 TYR A C 1
ATOM 690 O O . TYR A 1 86 ? 7.164 -4.297 9.077 1.00 98.56 86 TYR A O 1
ATOM 698 N N . ALA A 1 87 ? 9.097 -3.640 8.151 1.00 98.50 87 ALA A N 1
ATOM 699 C CA . ALA A 1 87 ? 9.641 -3.088 9.386 1.00 98.50 87 ALA A CA 1
ATOM 700 C C . ALA A 1 87 ? 8.776 -1.946 9.940 1.00 98.50 87 ALA A C 1
ATOM 702 O O . ALA A 1 87 ? 8.509 -1.907 11.141 1.00 98.50 87 ALA A O 1
ATOM 703 N N . TRP A 1 88 ? 8.305 -1.034 9.087 1.00 98.31 88 TRP A N 1
ATOM 704 C CA . TRP A 1 88 ? 7.460 0.082 9.516 1.00 98.31 88 TRP A CA 1
ATOM 705 C C . TRP A 1 88 ? 6.066 -0.361 9.947 1.00 98.31 88 TRP A C 1
ATOM 707 O O . TRP A 1 88 ? 5.543 0.164 10.931 1.00 98.31 88 TRP A O 1
ATOM 717 N N . GLU A 1 89 ? 5.487 -1.354 9.274 1.00 97.88 89 GLU A N 1
ATOM 718 C CA . GLU A 1 89 ? 4.259 -2.008 9.726 1.00 97.88 89 GLU A CA 1
ATOM 719 C C . GLU A 1 89 ? 4.409 -2.570 11.144 1.00 97.88 89 GLU A C 1
ATOM 721 O O . GLU A 1 89 ? 3.607 -2.249 12.021 1.00 97.88 89 GLU A O 1
ATOM 726 N N . GLU A 1 90 ? 5.465 -3.345 11.405 1.00 97.50 90 GLU A N 1
ATOM 727 C CA . GLU A 1 90 ? 5.729 -3.905 12.737 1.00 97.50 90 GLU A CA 1
ATOM 728 C C . GLU A 1 90 ? 5.959 -2.807 13.786 1.00 97.50 90 GLU A C 1
ATOM 730 O O . GLU A 1 90 ? 5.417 -2.873 14.890 1.00 97.50 90 GLU A O 1
ATOM 735 N N . GLN A 1 91 ? 6.703 -1.754 13.445 1.00 96.56 91 GLN A N 1
ATOM 736 C CA . GLN A 1 91 ? 6.927 -0.615 14.339 1.00 96.56 91 GLN A CA 1
ATOM 737 C C . GLN A 1 91 ? 5.625 0.125 14.666 1.00 96.56 91 GLN A C 1
ATOM 739 O O . GLN A 1 91 ? 5.414 0.517 15.815 1.00 96.56 91 GLN A O 1
ATOM 744 N N . ARG A 1 92 ? 4.716 0.293 13.698 1.00 94.81 92 ARG A N 1
ATOM 745 C CA . ARG A 1 92 ? 3.404 0.906 13.952 1.00 94.81 92 ARG A CA 1
ATOM 746 C C . ARG A 1 92 ? 2.517 0.039 14.829 1.00 94.81 92 ARG A C 1
ATOM 748 O O . ARG A 1 92 ? 1.891 0.578 15.743 1.00 94.81 92 ARG A O 1
ATOM 755 N N . ILE A 1 93 ? 2.537 -1.281 14.645 1.00 95.00 93 ILE A N 1
ATOM 756 C CA . ILE A 1 93 ? 1.873 -2.216 15.564 1.00 95.00 93 ILE A CA 1
ATOM 757 C C . ILE A 1 93 ? 2.437 -2.062 16.981 1.00 95.00 93 ILE A C 1
ATOM 759 O O . ILE A 1 93 ? 1.677 -1.956 17.944 1.00 95.00 93 ILE A O 1
ATOM 763 N N . GLN A 1 94 ? 3.764 -2.014 17.125 1.00 94.06 94 GLN A N 1
ATOM 764 C CA . GLN A 1 94 ? 4.422 -1.841 18.422 1.00 94.06 94 GLN A CA 1
ATOM 765 C C . GLN A 1 94 ? 4.026 -0.520 19.092 1.00 94.06 94 GLN A C 1
ATOM 767 O O . GLN A 1 94 ? 3.664 -0.522 20.266 1.00 94.06 94 GLN A O 1
ATOM 772 N N . ILE A 1 95 ? 4.014 0.593 18.352 1.00 91.75 95 ILE A N 1
ATOM 773 C CA . ILE A 1 95 ? 3.581 1.905 18.859 1.00 91.75 95 ILE A CA 1
ATOM 774 C C . ILE A 1 95 ? 2.121 1.866 19.320 1.00 91.75 95 ILE A C 1
ATOM 776 O O . ILE A 1 95 ? 1.821 2.275 20.443 1.00 91.75 95 ILE A O 1
ATOM 780 N N . ALA A 1 96 ? 1.221 1.312 18.506 1.00 92.38 96 ALA A N 1
ATOM 781 C CA . ALA A 1 96 ? -0.182 1.150 18.878 1.00 92.38 96 ALA A CA 1
ATOM 782 C C . ALA A 1 96 ? -0.351 0.265 20.132 1.00 92.38 96 ALA A C 1
ATOM 784 O O . ALA A 1 96 ? -1.234 0.505 20.964 1.00 92.38 96 ALA A O 1
ATOM 785 N N . ASN A 1 97 ? 0.507 -0.748 20.299 1.00 91.06 97 ASN A N 1
ATOM 786 C CA . ASN A 1 97 ? 0.585 -1.610 21.483 1.00 91.06 97 ASN A CA 1
ATOM 787 C C . ASN A 1 97 ? 1.093 -0.913 22.740 1.00 91.06 97 ASN A C 1
ATOM 789 O O . ASN A 1 97 ? 0.491 -1.105 23.794 1.00 91.06 97 ASN A O 1
ATOM 793 N N . MET A 1 98 ? 2.096 -0.045 22.638 1.00 90.00 98 MET A N 1
ATOM 794 C CA . MET A 1 98 ? 2.579 0.734 23.783 1.00 90.00 98 MET A CA 1
ATOM 795 C C . MET A 1 98 ? 1.520 1.695 24.339 1.00 90.00 98 MET A C 1
ATOM 797 O O . MET A 1 98 ? 1.470 1.920 25.544 1.00 90.00 98 MET A O 1
ATOM 801 N N . ILE A 1 99 ? 0.654 2.242 23.481 1.00 84.06 99 ILE A N 1
ATOM 802 C CA . ILE A 1 99 ? -0.404 3.177 23.899 1.00 84.06 99 ILE A CA 1
ATOM 803 C C . ILE A 1 99 ? -1.557 2.437 24.606 1.00 84.06 99 ILE A C 1
ATOM 805 O O . ILE A 1 99 ? -2.183 2.992 25.506 1.00 84.06 99 ILE A O 1
ATOM 809 N N . GLY A 1 100 ? -1.820 1.176 24.232 1.00 68.88 100 GLY A N 1
ATOM 810 C CA . GLY A 1 100 ? -2.535 0.160 25.027 1.00 68.88 100 GLY A CA 1
ATOM 811 C C . GLY A 1 100 ? -4.021 0.381 25.359 1.00 68.88 100 GLY A C 1
ATOM 812 O O . GLY A 1 100 ? -4.683 -0.564 25.779 1.00 68.88 100 GLY A O 1
ATOM 813 N N . LYS A 1 101 ? -4.566 1.589 25.179 1.00 79.56 101 LYS A N 1
ATOM 814 C CA . LYS A 1 101 ? -5.852 1.981 25.783 1.00 79.56 101 LYS A CA 1
ATOM 815 C C . LYS A 1 101 ? -7.086 1.789 24.894 1.00 79.56 101 LYS A C 1
ATOM 817 O O . LYS A 1 101 ? -8.162 1.525 25.417 1.00 79.56 101 LYS A O 1
ATOM 822 N N . PHE A 1 102 ? -6.941 1.897 23.577 1.00 86.50 102 PHE A N 1
ATOM 823 C CA . PHE A 1 102 ? -8.062 1.863 22.627 1.00 86.50 102 PHE A CA 1
ATOM 824 C C . PHE A 1 102 ? -7.757 0.922 21.453 1.00 86.50 102 PHE A C 1
ATOM 826 O O . PHE A 1 102 ? -6.577 0.605 21.238 1.00 86.50 102 PHE A O 1
ATOM 833 N N . PRO A 1 103 ? -8.777 0.447 20.712 1.00 93.44 103 PRO A N 1
ATOM 834 C CA . PRO A 1 103 ? -8.548 -0.227 19.441 1.00 93.44 103 PRO A CA 1
ATOM 835 C C . PRO A 1 103 ? -7.823 0.710 18.464 1.00 93.44 103 PRO A C 1
ATOM 837 O O . PRO A 1 103 ? -8.011 1.930 18.492 1.00 93.44 103 PRO A O 1
ATOM 840 N N . ALA A 1 104 ? -6.948 0.145 17.637 1.00 95.06 104 ALA A N 1
ATOM 841 C CA . ALA A 1 104 ? -6.093 0.904 16.742 1.00 95.06 104 ALA A CA 1
ATOM 842 C C . ALA A 1 104 ? -6.079 0.324 15.327 1.00 95.06 104 ALA A C 1
ATOM 844 O O . ALA A 1 104 ? -5.853 -0.867 15.116 1.00 95.06 104 ALA A O 1
ATOM 845 N N . LEU A 1 105 ? -6.256 1.206 14.353 1.00 96.50 105 LEU A N 1
ATOM 846 C CA . LEU A 1 105 ? -6.051 0.930 12.943 1.00 96.50 105 LEU A CA 1
ATOM 847 C C . LEU A 1 105 ? -4.628 1.344 12.545 1.00 96.50 105 LEU A C 1
ATOM 849 O O . LEU A 1 105 ? -4.132 2.398 12.936 1.00 96.50 105 LEU A O 1
ATOM 853 N N . VAL A 1 106 ? -3.974 0.544 11.715 1.00 97.56 106 VAL A N 1
ATOM 854 C CA . VAL A 1 106 ? -2.705 0.883 11.065 1.00 97.56 106 VAL A CA 1
ATOM 855 C C . VAL A 1 106 ? -2.963 0.953 9.556 1.00 97.56 106 VAL A C 1
ATOM 857 O O . VAL A 1 106 ? -2.853 -0.068 8.867 1.00 97.56 106 VAL A O 1
ATOM 860 N N . PRO A 1 107 ? -3.373 2.124 9.021 1.00 97.69 107 PRO A N 1
ATOM 861 C CA . PRO A 1 107 ? -3.499 2.315 7.582 1.00 97.69 107 PRO A CA 1
ATOM 862 C C . PRO A 1 107 ? -2.112 2.295 6.943 1.00 97.69 107 PRO A C 1
ATOM 864 O O . PRO A 1 107 ? -1.225 3.039 7.353 1.00 97.69 107 PRO A O 1
ATOM 867 N N . CYS A 1 108 ? -1.913 1.463 5.934 1.00 98.25 108 CYS A N 1
ATOM 868 C CA . CYS A 1 108 ? -0.657 1.385 5.202 1.00 98.25 108 CYS A CA 1
ATOM 869 C C . CYS A 1 108 ? -0.842 2.054 3.838 1.00 98.25 108 CYS A C 1
ATOM 871 O O . CYS A 1 108 ? -1.685 1.603 3.059 1.00 98.25 108 CYS A O 1
ATOM 873 N N . ASP A 1 109 ? -0.094 3.130 3.556 1.00 97.50 109 ASP A N 1
ATOM 874 C CA . ASP A 1 109 ? 0.006 3.676 2.196 1.00 97.50 109 ASP A CA 1
ATOM 875 C C . ASP A 1 109 ? 0.811 2.675 1.357 1.00 97.50 109 ASP A C 1
ATOM 877 O O . ASP A 1 109 ? 2.043 2.708 1.341 1.00 97.50 109 ASP A O 1
ATOM 881 N N . ARG A 1 110 ? 0.074 1.757 0.713 1.00 97.25 110 ARG A N 1
ATOM 882 C CA . ARG A 1 110 ? 0.509 0.473 0.135 1.00 97.25 110 ARG A CA 1
ATOM 883 C C . ARG A 1 110 ? 0.801 -0.618 1.163 1.00 97.25 110 ARG A C 1
ATOM 885 O O . ARG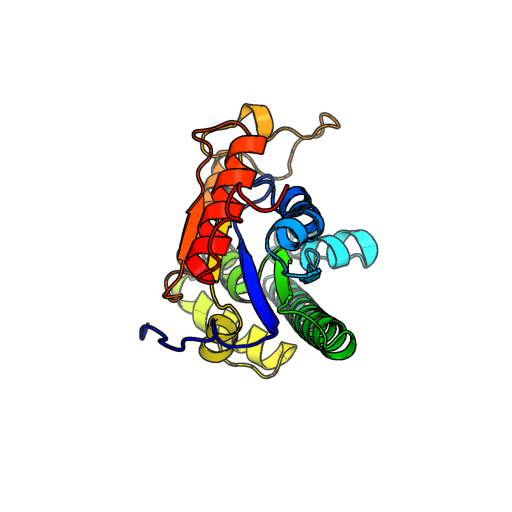 A 1 110 ? 1.176 -0.350 2.300 1.00 97.25 110 ARG A O 1
ATOM 892 N N . GLY A 1 111 ? 0.623 -1.871 0.740 1.00 96.75 111 GLY A N 1
ATOM 893 C CA . GLY A 1 111 ? 1.004 -3.059 1.510 1.00 96.75 111 GLY A CA 1
ATOM 894 C C . GLY A 1 111 ? 2.043 -3.914 0.781 1.00 96.75 111 GLY A C 1
ATOM 895 O O . GLY A 1 111 ? 2.369 -3.667 -0.374 1.00 96.75 111 GLY A O 1
ATOM 896 N N . LEU A 1 112 ? 2.533 -4.977 1.419 1.00 97.88 112 LEU A N 1
ATOM 897 C CA . LEU A 1 112 ? 3.522 -5.896 0.842 1.00 97.88 112 LEU A CA 1
ATOM 898 C C . LEU A 1 112 ? 3.066 -6.528 -0.474 1.00 97.88 112 LEU A C 1
ATOM 900 O O . LEU A 1 112 ? 3.902 -6.846 -1.311 1.00 97.88 112 LEU A O 1
ATOM 904 N N . VAL A 1 113 ? 1.760 -6.714 -0.683 1.00 98.31 113 VAL A N 1
ATOM 905 C CA . VAL A 1 113 ? 1.240 -7.291 -1.931 1.00 98.31 113 VAL A CA 1
ATOM 906 C C . VAL A 1 113 ? 1.216 -6.260 -3.074 1.00 98.31 113 VAL A C 1
ATOM 908 O O . VAL A 1 113 ? 1.243 -6.664 -4.232 1.00 98.31 113 VAL A O 1
ATOM 911 N N . ASP A 1 114 ? 1.314 -4.947 -2.812 1.00 98.38 114 ASP A N 1
ATOM 912 C CA . ASP A 1 114 ? 1.573 -3.968 -3.887 1.00 98.38 114 ASP A CA 1
ATOM 913 C C . ASP A 1 114 ? 2.882 -4.297 -4.621 1.00 98.38 114 ASP A C 1
ATOM 915 O O . ASP A 1 114 ? 2.969 -4.114 -5.833 1.00 98.38 114 ASP A O 1
ATOM 919 N N . ILE A 1 115 ? 3.878 -4.845 -3.916 1.00 98.25 115 ILE A N 1
ATOM 920 C CA . ILE A 1 115 ? 5.162 -5.268 -4.496 1.00 98.25 115 ILE A CA 1
ATOM 921 C C . ILE A 1 115 ? 4.938 -6.340 -5.562 1.00 98.25 115 ILE A C 1
ATOM 923 O O . ILE A 1 115 ? 5.570 -6.296 -6.615 1.00 98.25 115 ILE A O 1
ATOM 927 N N . TYR A 1 116 ? 3.990 -7.257 -5.340 1.00 98.50 116 TYR A N 1
ATOM 928 C CA . TYR A 1 116 ? 3.590 -8.215 -6.366 1.00 98.50 116 TYR A CA 1
ATOM 929 C C . TYR A 1 116 ? 2.985 -7.514 -7.586 1.00 98.50 116 TYR A C 1
ATOM 931 O O . TYR A 1 116 ? 3.344 -7.858 -8.706 1.00 98.50 116 TYR A O 1
ATOM 939 N N . GLY A 1 117 ? 2.146 -6.491 -7.394 1.00 97.94 117 GLY A N 1
ATOM 940 C CA . GLY A 1 117 ? 1.595 -5.691 -8.496 1.00 97.94 117 GLY A CA 1
ATOM 941 C C . GLY A 1 117 ? 2.672 -5.004 -9.336 1.00 97.94 117 GLY A C 1
ATOM 942 O O . GLY A 1 117 ? 2.622 -5.047 -10.565 1.00 97.94 117 GLY A O 1
ATOM 943 N N . TYR A 1 118 ? 3.697 -4.442 -8.693 1.00 98.00 118 TYR A N 1
ATOM 944 C CA . TYR A 1 118 ? 4.842 -3.869 -9.404 1.00 98.00 118 TYR A CA 1
ATOM 945 C C . TYR A 1 118 ? 5.675 -4.936 -10.125 1.00 98.00 118 TYR A C 1
ATOM 947 O O . TYR A 1 118 ? 6.064 -4.717 -11.271 1.00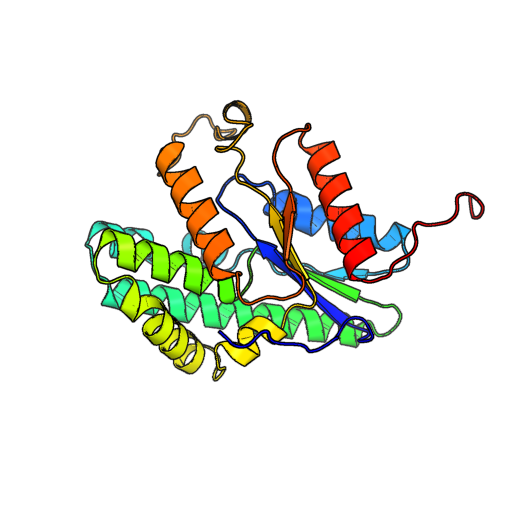 98.00 118 TYR A O 1
ATOM 955 N N . ILE A 1 119 ? 5.941 -6.088 -9.496 1.00 98.38 119 ILE A N 1
ATOM 956 C CA . ILE A 1 119 ? 6.672 -7.202 -10.128 1.00 98.38 119 ILE A CA 1
ATOM 957 C C . ILE A 1 119 ? 5.898 -7.726 -11.338 1.00 98.38 119 ILE A C 1
ATOM 959 O O . ILE A 1 119 ? 6.477 -7.886 -12.406 1.00 98.38 119 ILE A O 1
ATOM 963 N N . LEU A 1 120 ? 4.588 -7.932 -11.204 1.00 98.12 120 LEU A N 1
ATOM 964 C CA . LEU A 1 120 ? 3.723 -8.367 -12.295 1.00 98.12 120 LEU A CA 1
ATOM 965 C C . LEU A 1 120 ? 3.760 -7.366 -13.454 1.00 98.12 120 LEU A C 1
ATOM 967 O O . LEU A 1 120 ? 3.946 -7.765 -14.602 1.00 98.12 120 LEU A O 1
ATOM 971 N N . SER A 1 121 ? 3.687 -6.063 -13.161 1.00 96.56 121 SER A N 1
ATOM 972 C CA . SER A 1 121 ? 3.836 -5.013 -14.174 1.00 96.56 121 SER A CA 1
ATOM 973 C C . SER A 1 121 ? 5.203 -5.050 -14.864 1.00 96.56 121 SER A C 1
ATOM 975 O O . SER A 1 121 ? 5.274 -4.843 -16.074 1.00 96.56 121 SER A O 1
ATOM 977 N N . ALA A 1 122 ? 6.284 -5.305 -14.124 1.00 96.56 122 ALA A N 1
ATOM 978 C CA . ALA A 1 122 ? 7.626 -5.432 -14.686 1.00 96.56 122 ALA A CA 1
ATOM 979 C C . ALA A 1 122 ? 7.746 -6.672 -15.585 1.00 96.56 122 ALA A C 1
ATOM 981 O O . ALA A 1 122 ? 8.286 -6.583 -16.683 1.00 96.56 122 ALA A O 1
ATOM 982 N N . CYS A 1 123 ? 7.179 -7.807 -15.171 1.00 96.69 123 CYS A N 1
ATOM 983 C CA . CYS A 1 123 ? 7.126 -9.021 -15.980 1.00 96.69 123 CYS A CA 1
ATOM 984 C C . CYS A 1 123 ? 6.295 -8.824 -17.255 1.00 96.69 123 CYS A C 1
ATOM 986 O O . CYS A 1 123 ? 6.686 -9.326 -18.299 1.00 96.69 123 CYS A O 1
ATOM 988 N N . HIS A 1 124 ? 5.201 -8.056 -17.216 1.00 95.12 124 HIS A N 1
ATOM 989 C CA . HIS A 1 124 ? 4.473 -7.678 -18.433 1.00 95.12 124 HIS A CA 1
ATOM 990 C C . HIS A 1 124 ? 5.311 -6.827 -19.395 1.00 95.12 124 HIS A C 1
ATOM 992 O O . HIS A 1 124 ? 5.134 -6.941 -20.606 1.00 95.12 124 HIS A O 1
ATOM 998 N N . ALA A 1 125 ? 6.190 -5.970 -18.871 1.00 93.00 125 ALA A N 1
ATOM 999 C CA . ALA A 1 125 ? 7.007 -5.072 -19.678 1.00 93.00 125 ALA A CA 1
ATOM 1000 C C . ALA A 1 125 ? 8.267 -5.748 -20.248 1.00 93.00 125 ALA A C 1
ATOM 1002 O O . ALA A 1 125 ? 8.613 -5.507 -21.401 1.00 93.00 125 ALA A O 1
ATOM 1003 N N . PHE A 1 126 ? 8.943 -6.583 -19.454 1.00 92.31 126 PHE A N 1
ATOM 1004 C CA . PHE A 1 126 ? 10.310 -7.037 -19.743 1.00 92.31 126 PHE A CA 1
ATOM 1005 C C . PHE A 1 126 ? 10.516 -8.555 -19.654 1.00 92.31 126 PHE A C 1
ATOM 1007 O O . PHE A 1 126 ? 11.634 -9.024 -19.861 1.00 92.31 126 PHE A O 1
ATOM 1014 N N . GLY A 1 127 ? 9.491 -9.341 -19.315 1.00 91.19 127 GLY A N 1
ATOM 1015 C CA . GLY A 1 127 ? 9.666 -10.767 -19.030 1.00 91.19 127 GLY A CA 1
ATOM 1016 C C . GLY A 1 127 ? 8.416 -11.610 -19.258 1.00 91.19 127 GLY A C 1
ATOM 1017 O O . GLY A 1 127 ? 7.648 -11.382 -20.191 1.00 91.19 127 GLY A O 1
ATOM 1018 N N . ASP A 1 128 ? 8.236 -12.621 -18.407 1.00 95.19 128 ASP A N 1
ATOM 1019 C CA . ASP A 1 128 ? 7.083 -13.519 -18.436 1.00 95.19 128 ASP A CA 1
ATOM 1020 C C . ASP A 1 128 ? 6.216 -13.317 -17.179 1.00 95.19 128 ASP A C 1
ATOM 1022 O O . ASP A 1 128 ? 6.672 -13.601 -16.067 1.00 95.19 128 ASP A O 1
ATOM 1026 N N . PRO A 1 129 ? 4.954 -12.864 -17.309 1.00 95.19 129 PRO A N 1
ATOM 1027 C CA . PRO A 1 129 ? 4.027 -12.707 -16.184 1.00 95.19 129 PRO A CA 1
ATOM 1028 C C . PRO A 1 129 ? 3.844 -13.967 -15.329 1.00 95.19 129 PRO A C 1
ATOM 1030 O O . PRO A 1 129 ? 3.505 -13.865 -14.150 1.00 95.19 129 PRO A O 1
ATOM 1033 N N . ARG A 1 130 ? 4.093 -15.160 -15.890 1.00 96.62 130 ARG A N 1
ATOM 1034 C CA . ARG A 1 130 ? 4.011 -16.435 -15.160 1.00 96.62 130 ARG A CA 1
ATOM 1035 C C . ARG A 1 130 ? 5.079 -16.566 -14.073 1.00 96.62 130 ARG A C 1
ATOM 1037 O O . ARG A 1 130 ? 4.851 -17.282 -13.105 1.00 96.62 130 ARG A O 1
ATOM 1044 N N . GLU A 1 131 ? 6.197 -15.853 -14.193 1.00 96.94 131 GLU A N 1
ATOM 1045 C CA . GLU A 1 131 ? 7.290 -15.867 -13.210 1.00 96.94 131 GLU A CA 1
ATOM 1046 C C . GLU A 1 131 ? 7.057 -14.889 -12.047 1.00 96.94 131 GLU A C 1
ATOM 1048 O O . GLU A 1 131 ? 7.700 -14.993 -11.001 1.00 96.94 131 GLU A O 1
ATOM 1053 N N . ALA A 1 132 ? 6.115 -13.949 -12.190 1.00 97.88 132 ALA A N 1
ATOM 1054 C CA . ALA A 1 132 ? 5.930 -12.850 -11.245 1.00 97.88 132 ALA A CA 1
ATOM 1055 C C . ALA A 1 132 ? 5.636 -13.327 -9.813 1.00 97.88 132 ALA A C 1
ATOM 1057 O O . ALA A 1 132 ? 6.095 -12.719 -8.844 1.00 97.88 132 ALA A O 1
ATOM 1058 N N . PHE A 1 133 ? 4.872 -14.415 -9.659 1.00 98.00 133 PHE A N 1
ATOM 1059 C CA . PHE A 1 133 ? 4.523 -14.945 -8.339 1.00 98.00 133 PHE A CA 1
ATOM 1060 C C . PHE A 1 133 ? 5.723 -15.598 -7.636 1.00 98.00 133 PHE A C 1
ATOM 1062 O O . PHE A 1 133 ? 5.904 -15.421 -6.427 1.00 98.00 133 PHE A O 1
ATOM 1069 N N . ASP A 1 134 ? 6.578 -16.296 -8.384 1.00 98.44 134 ASP A N 1
ATOM 1070 C CA . ASP A 1 134 ? 7.805 -16.894 -7.851 1.00 98.44 134 ASP A CA 1
ATOM 1071 C C . ASP A 1 134 ? 8.819 -15.803 -7.484 1.00 98.44 134 ASP A C 1
ATOM 1073 O O . ASP A 1 134 ? 9.384 -15.825 -6.388 1.00 98.44 134 ASP A O 1
ATOM 1077 N N . MET A 1 135 ? 8.961 -14.774 -8.327 1.00 98.50 135 MET A N 1
ATOM 1078 C CA . MET A 1 135 ? 9.778 -13.595 -8.019 1.00 98.50 135 MET A CA 1
ATOM 1079 C C . MET A 1 135 ? 9.286 -12.869 -6.761 1.00 98.50 135 MET A C 1
ATOM 1081 O O . MET A 1 135 ? 10.086 -12.534 -5.889 1.00 98.50 135 MET A O 1
ATOM 1085 N N . PHE A 1 136 ? 7.972 -12.664 -6.622 1.00 98.62 136 PHE A N 1
ATOM 1086 C CA . PHE A 1 136 ? 7.380 -12.081 -5.415 1.00 98.62 136 PHE A CA 1
ATOM 1087 C C . PHE A 1 136 ? 7.653 -12.930 -4.169 1.00 98.62 136 PHE A C 1
ATOM 1089 O O . PHE A 1 136 ? 8.017 -12.397 -3.118 1.00 98.62 136 PHE A O 1
ATOM 1096 N N . THR A 1 137 ? 7.535 -14.252 -4.292 1.00 98.69 137 THR A N 1
ATOM 1097 C CA . THR A 1 137 ? 7.849 -15.196 -3.214 1.00 98.69 137 THR A CA 1
ATOM 1098 C C . THR A 1 137 ? 9.303 -15.062 -2.765 1.00 98.69 137 THR A C 1
ATOM 1100 O O . THR A 1 137 ? 9.576 -14.990 -1.564 1.00 98.69 137 THR A O 1
ATOM 1103 N N . ASP A 1 138 ? 10.240 -14.976 -3.708 1.00 98.56 138 ASP A N 1
ATOM 1104 C CA . ASP A 1 138 ? 11.659 -14.807 -3.402 1.00 98.56 138 ASP A CA 1
ATOM 1105 C C . ASP A 1 138 ? 11.974 -13.447 -2.769 1.00 98.56 138 ASP A C 1
ATOM 1107 O O . ASP A 1 138 ? 12.745 -13.396 -1.804 1.00 98.56 138 ASP A O 1
ATOM 1111 N N . VAL A 1 139 ? 11.351 -12.367 -3.253 1.00 98.69 139 VAL A N 1
ATOM 1112 C CA . VAL A 1 139 ? 11.479 -11.025 -2.666 1.00 98.69 139 VAL A CA 1
ATOM 1113 C C . VAL A 1 139 ? 11.036 -11.040 -1.204 1.00 98.69 139 VAL A C 1
ATOM 1115 O O . VAL A 1 139 ? 11.806 -10.641 -0.330 1.00 98.69 139 VAL A O 1
ATOM 1118 N N . LEU A 1 140 ? 9.844 -11.571 -0.904 1.00 98.62 140 LEU A N 1
ATOM 1119 C CA . LEU A 1 140 ? 9.350 -11.660 0.474 1.00 98.62 140 LEU A CA 1
ATOM 1120 C C . LEU A 1 140 ? 10.255 -12.514 1.361 1.00 98.62 140 LEU A C 1
ATOM 1122 O O . LEU A 1 140 ? 10.564 -12.118 2.490 1.00 98.62 140 LEU A O 1
ATOM 1126 N N . ARG A 1 141 ? 10.708 -13.667 0.858 1.00 98.31 141 ARG A N 1
ATOM 1127 C CA . ARG A 1 141 ? 11.575 -14.573 1.613 1.00 98.31 141 ARG A CA 1
ATOM 1128 C C . ARG A 1 141 ? 12.888 -13.894 1.987 1.00 98.31 141 ARG A C 1
ATOM 1130 O O . ARG A 1 141 ? 13.323 -14.031 3.124 1.00 98.31 141 ARG A O 1
ATOM 1137 N N . ARG A 1 142 ? 13.511 -13.169 1.057 1.00 97.94 142 ARG A N 1
ATOM 1138 C CA . ARG A 1 142 ? 14.799 -12.493 1.283 1.00 97.94 142 ARG A CA 1
ATOM 1139 C C . ARG A 1 142 ? 14.671 -11.253 2.158 1.00 97.94 142 ARG A C 1
ATOM 1141 O O . ARG A 1 142 ? 15.534 -11.038 2.999 1.00 97.94 142 ARG A O 1
ATOM 1148 N N . ALA A 1 143 ? 13.616 -10.469 1.960 1.00 97.81 143 ALA A N 1
ATOM 1149 C CA . ALA A 1 143 ? 13.442 -9.185 2.628 1.00 97.81 143 ALA A CA 1
ATOM 1150 C C . ALA A 1 143 ? 12.795 -9.291 4.016 1.00 97.81 143 ALA A C 1
ATOM 1152 O O . ALA A 1 143 ? 13.056 -8.470 4.886 1.00 97.81 143 ALA A O 1
ATOM 1153 N N . THR A 1 144 ? 11.920 -10.278 4.228 1.00 97.25 144 THR A N 1
ATOM 1154 C CA . THR A 1 144 ? 11.041 -10.310 5.415 1.00 97.25 144 THR A CA 1
ATOM 1155 C C . THR A 1 144 ? 10.972 -11.672 6.104 1.00 97.25 144 THR A C 1
ATOM 1157 O O . THR A 1 144 ? 10.394 -11.779 7.185 1.00 97.25 144 THR A O 1
ATOM 1160 N N . LEU A 1 145 ? 11.546 -12.725 5.503 1.00 97.19 145 LEU A N 1
ATOM 1161 C CA . LEU A 1 145 ? 11.378 -14.118 5.941 1.00 97.19 145 LEU A CA 1
ATOM 1162 C C . LEU A 1 145 ? 9.893 -14.530 6.020 1.00 97.19 145 LEU A C 1
ATOM 1164 O O . LEU A 1 145 ? 9.486 -15.266 6.925 1.00 97.19 145 LEU A O 1
ATOM 1168 N N . ARG A 1 146 ? 9.070 -14.020 5.094 1.00 97.44 146 ARG A N 1
ATOM 1169 C CA . ARG A 1 146 ? 7.640 -14.336 4.984 1.00 97.44 146 ARG A CA 1
ATOM 1170 C C . ARG A 1 146 ? 7.315 -14.990 3.653 1.00 97.44 146 ARG A C 1
ATOM 1172 O O . ARG A 1 146 ? 8.010 -14.818 2.655 1.00 97.44 146 ARG A O 1
ATOM 1179 N N . THR A 1 147 ? 6.220 -15.729 3.656 1.00 98.12 147 THR A N 1
ATOM 1180 C CA . THR A 1 147 ? 5.575 -16.301 2.476 1.00 98.12 147 THR A CA 1
ATOM 1181 C C . THR A 1 147 ? 4.525 -15.338 1.909 1.00 98.12 147 THR A C 1
ATOM 1183 O O . THR A 1 147 ? 3.998 -14.501 2.651 1.00 98.12 147 THR A O 1
ATOM 1186 N N . PRO A 1 148 ? 4.117 -15.491 0.634 1.00 97.81 148 PRO A N 1
ATOM 1187 C CA . PRO A 1 148 ? 2.977 -14.758 0.085 1.00 97.81 148 PRO A CA 1
ATOM 1188 C C . PRO A 1 148 ? 1.730 -14.878 0.963 1.00 97.81 148 PRO A C 1
ATOM 1190 O O . PRO A 1 148 ? 1.127 -13.875 1.325 1.00 97.81 148 PRO A O 1
ATOM 1193 N N . ARG A 1 149 ? 1.374 -16.092 1.400 1.00 96.88 149 ARG A N 1
ATOM 1194 C CA . ARG A 1 149 ? 0.196 -16.317 2.254 1.00 96.88 149 ARG A CA 1
ATOM 1195 C C . ARG A 1 149 ? 0.245 -15.493 3.540 1.00 96.88 149 ARG A C 1
ATOM 1197 O O . ARG A 1 149 ? -0.782 -14.959 3.953 1.00 96.88 149 ARG A O 1
ATOM 1204 N N . GLU A 1 150 ? 1.408 -15.406 4.177 1.00 96.75 150 GLU A N 1
ATOM 1205 C CA . GLU A 1 150 ? 1.588 -14.571 5.364 1.00 96.75 150 GLU A CA 1
ATOM 1206 C C . GLU A 1 150 ? 1.447 -13.092 5.024 1.00 96.75 150 GLU A C 1
ATOM 1208 O O . GLU A 1 150 ? 0.737 -12.415 5.754 1.00 96.75 150 GLU A O 1
ATOM 1213 N N . ALA A 1 151 ? 2.022 -12.616 3.912 1.00 97.50 151 ALA A N 1
ATOM 1214 C CA . ALA A 1 151 ? 1.886 -11.229 3.461 1.00 97.50 151 ALA A CA 1
ATOM 1215 C C . ALA A 1 151 ? 0.420 -10.823 3.231 1.00 97.50 151 ALA A C 1
ATOM 1217 O O . ALA A 1 151 ? 0.001 -9.779 3.723 1.00 97.50 151 ALA A O 1
ATOM 1218 N N . TYR A 1 152 ? -0.386 -11.668 2.576 1.00 97.38 152 TYR A N 1
ATOM 1219 C CA . TYR A 1 152 ? -1.825 -11.416 2.409 1.00 97.38 152 TYR A CA 1
ATOM 1220 C C . TYR A 1 152 ? -2.562 -11.344 3.755 1.00 97.38 152 TYR A C 1
ATOM 1222 O O . TYR A 1 152 ? -3.374 -10.451 3.957 1.00 97.38 152 TYR A O 1
ATOM 1230 N N . ARG A 1 153 ? -2.261 -12.248 4.698 1.00 95.62 153 ARG A N 1
ATOM 1231 C CA . ARG A 1 153 ? -2.923 -12.328 6.020 1.00 95.62 153 ARG A CA 1
ATOM 1232 C C . ARG A 1 153 ? -2.598 -11.182 6.973 1.00 95.62 153 ARG A C 1
ATOM 1234 O O . ARG A 1 153 ? -3.174 -11.113 8.062 1.00 95.62 153 ARG A O 1
ATOM 1241 N N . ARG A 1 154 ? -1.638 -10.324 6.628 1.00 95.25 154 ARG A N 1
ATOM 1242 C CA . ARG A 1 154 ? -1.278 -9.185 7.480 1.00 95.25 154 ARG A CA 1
ATOM 1243 C C . ARG A 1 154 ? -2.415 -8.182 7.571 1.00 95.25 154 ARG A C 1
ATOM 1245 O O . ARG A 1 154 ? -2.609 -7.617 8.640 1.00 95.25 154 ARG A O 1
ATOM 1252 N N . TYR A 1 155 ? -3.158 -8.003 6.486 1.00 97.56 155 TYR A N 1
ATOM 1253 C CA . TYR A 1 155 ? -4.188 -6.984 6.371 1.00 97.56 155 TYR A CA 1
ATOM 1254 C C . TYR A 1 155 ? -5.558 -7.585 6.671 1.00 97.56 155 TYR A C 1
ATOM 1256 O O . TYR A 1 155 ? -5.870 -8.693 6.250 1.00 97.56 155 TYR A O 1
ATOM 1264 N N . VAL A 1 156 ? -6.377 -6.856 7.422 1.00 96.50 156 VAL A N 1
ATOM 1265 C CA . VAL A 1 156 ? -7.764 -7.258 7.702 1.00 96.50 156 VAL A CA 1
ATOM 1266 C C . VAL A 1 156 ? -8.685 -6.867 6.553 1.00 96.50 156 VAL A C 1
ATOM 1268 O O . VAL A 1 156 ? -9.680 -7.529 6.284 1.00 96.50 156 VAL A O 1
ATOM 1271 N N . ALA A 1 157 ? -8.316 -5.814 5.826 1.00 96.94 157 ALA A N 1
ATOM 1272 C CA . ALA A 1 157 ? -8.965 -5.388 4.603 1.00 96.94 157 ALA A CA 1
ATOM 1273 C C . ALA A 1 157 ? -7.960 -4.709 3.671 1.00 96.94 157 ALA A C 1
ATOM 1275 O O . ALA A 1 157 ? -6.911 -4.213 4.092 1.00 96.94 157 ALA A O 1
ATOM 1276 N N . VAL A 1 158 ? -8.329 -4.660 2.397 1.00 98.31 158 VAL A N 1
ATOM 1277 C CA . VAL A 1 158 ? -7.607 -3.945 1.348 1.00 98.31 158 VAL A CA 1
ATOM 1278 C C . VAL A 1 158 ? -8.589 -2.987 0.700 1.00 98.31 158 VAL A C 1
ATOM 1280 O O . VAL A 1 158 ? -9.620 -3.418 0.182 1.00 98.31 158 VAL A O 1
ATOM 1283 N N . VAL A 1 159 ? -8.280 -1.695 0.719 1.00 98.50 159 VAL A N 1
ATOM 1284 C CA . VAL A 1 159 ? -9.073 -0.681 0.024 1.00 98.50 159 VAL A CA 1
ATOM 1285 C C . VAL A 1 159 ? -8.267 -0.158 -1.154 1.00 98.50 159 VAL A C 1
ATOM 1287 O O . VAL A 1 159 ? -7.295 0.579 -0.991 1.00 98.50 159 VAL A O 1
ATOM 1290 N N . HIS A 1 160 ? -8.673 -0.560 -2.354 1.00 98.69 160 HIS A N 1
ATOM 1291 C CA . HIS A 1 160 ? -8.105 -0.082 -3.606 1.00 98.69 160 HIS A CA 1
ATOM 1292 C C . HIS A 1 160 ? -8.731 1.257 -3.970 1.00 98.69 160 HIS A C 1
ATOM 1294 O O . HIS A 1 160 ? -9.876 1.325 -4.421 1.00 98.69 160 HIS A O 1
ATOM 1300 N N . MET A 1 161 ? -7.981 2.336 -3.780 1.00 98.38 161 MET A N 1
ATOM 1301 C CA . MET A 1 161 ? -8.372 3.648 -4.274 1.00 98.38 161 MET A CA 1
ATOM 1302 C C . MET A 1 161 ? -7.921 3.759 -5.725 1.00 98.38 161 MET A C 1
ATOM 1304 O O . MET A 1 161 ? -6.721 3.779 -5.993 1.00 98.38 161 MET A O 1
ATOM 1308 N N . VAL A 1 162 ? -8.874 3.860 -6.649 1.00 98.31 162 VAL A N 1
ATOM 1309 C CA . VAL A 1 162 ? -8.588 3.957 -8.088 1.00 98.31 162 VAL A CA 1
ATOM 1310 C C . VAL A 1 162 ? -7.819 5.246 -8.379 1.00 98.31 162 VAL A C 1
ATOM 1312 O O . VAL A 1 162 ? -8.174 6.310 -7.861 1.00 98.31 162 VAL A O 1
ATOM 1315 N N . THR A 1 163 ? -6.753 5.174 -9.177 1.00 96.81 163 THR A N 1
ATOM 1316 C CA . THR A 1 163 ? -6.000 6.352 -9.647 1.00 96.81 163 THR A CA 1
ATOM 1317 C C . THR A 1 163 ? -6.912 7.410 -10.269 1.00 96.81 163 THR A C 1
ATOM 1319 O O . THR A 1 163 ? -7.839 7.071 -10.996 1.00 96.81 163 THR A O 1
ATOM 1322 N N . ALA A 1 164 ? -6.653 8.701 -10.028 1.00 95.25 164 ALA A N 1
ATOM 1323 C CA . ALA A 1 164 ? -7.400 9.778 -10.684 1.00 95.25 164 ALA A CA 1
ATOM 1324 C C . ALA A 1 164 ? -7.335 9.702 -12.222 1.00 95.25 164 ALA A C 1
ATOM 1326 O O . ALA A 1 164 ? -8.249 10.183 -12.886 1.00 95.25 164 ALA A O 1
ATOM 1327 N N . ALA A 1 165 ? -6.310 9.060 -12.800 1.00 94.69 165 ALA A N 1
ATOM 1328 C CA . ALA A 1 165 ? -6.246 8.849 -14.245 1.00 94.69 165 ALA A CA 1
ATOM 1329 C C . ALA A 1 165 ? -7.478 8.097 -14.790 1.00 94.69 165 ALA A C 1
ATOM 1331 O O . ALA A 1 165 ? -7.920 8.398 -15.896 1.00 94.69 165 ALA A O 1
ATOM 1332 N N . ASP A 1 166 ? -8.075 7.189 -14.004 1.00 96.00 166 ASP A N 1
ATOM 1333 C CA . ASP A 1 166 ? -9.314 6.487 -14.357 1.00 96.00 166 ASP A CA 1
ATOM 1334 C C . ASP A 1 166 ? -10.533 7.232 -13.778 1.00 96.00 166 ASP A C 1
ATOM 1336 O O . ASP A 1 166 ? -10.855 7.132 -12.593 1.00 96.00 166 ASP A O 1
ATOM 1340 N N . GLY A 1 167 ? -11.211 8.029 -14.604 1.00 93.94 167 GLY A N 1
ATOM 1341 C CA . GLY A 1 167 ? -12.471 8.694 -14.241 1.00 93.94 167 GLY A CA 1
ATOM 1342 C C . GLY A 1 167 ? -12.358 10.099 -13.634 1.00 93.94 167 GLY A C 1
ATOM 1343 O O . GLY A 1 167 ? -13.377 10.775 -13.520 1.00 93.94 167 GLY A O 1
ATOM 1344 N N . ALA A 1 168 ? -11.157 10.596 -13.313 1.00 93.44 168 ALA A N 1
ATOM 1345 C CA . ALA A 1 168 ? -10.940 11.988 -12.889 1.00 93.44 168 ALA A CA 1
ATOM 1346 C C . ALA A 1 168 ? -9.632 12.602 -13.446 1.00 93.44 168 ALA A C 1
ATOM 1348 O O . ALA A 1 168 ? -8.836 13.152 -12.682 1.00 93.44 168 ALA A O 1
ATOM 1349 N N . PRO A 1 169 ? -9.383 12.568 -14.773 1.00 90.31 169 PRO A N 1
ATOM 1350 C CA . PRO A 1 169 ? -8.085 12.940 -15.357 1.00 90.31 169 PRO A CA 1
ATOM 1351 C C . PRO A 1 169 ? -7.659 14.389 -15.068 1.00 90.31 169 PRO A C 1
ATOM 1353 O O . PRO A 1 169 ? -6.468 14.686 -15.014 1.00 90.31 169 PRO A O 1
ATOM 1356 N N . HIS A 1 170 ? -8.616 15.288 -14.815 1.00 88.25 170 HIS A N 1
ATOM 1357 C CA . HIS A 1 170 ? -8.351 16.664 -14.386 1.00 88.25 170 HIS A CA 1
ATOM 1358 C C . HIS A 1 170 ? -7.596 16.741 -13.046 1.00 88.25 170 HIS A C 1
ATOM 1360 O O . HIS A 1 170 ? -6.824 17.669 -12.839 1.00 88.25 170 HIS A O 1
ATOM 1366 N N . ALA A 1 171 ? -7.783 15.758 -12.161 1.00 87.31 171 ALA A N 1
ATOM 1367 C CA . ALA A 1 171 ? -7.125 15.660 -10.859 1.00 87.31 171 ALA A CA 1
ATOM 1368 C C . ALA A 1 171 ? -5.819 14.838 -10.898 1.00 87.31 171 ALA A C 1
ATOM 1370 O O . ALA A 1 171 ? -5.164 14.669 -9.875 1.00 87.31 171 ALA A O 1
ATOM 1371 N N . TYR A 1 172 ? -5.427 14.305 -12.062 1.00 85.88 172 TYR A N 1
ATOM 1372 C CA . TYR A 1 172 ? -4.189 13.529 -12.214 1.00 85.88 172 TYR A CA 1
ATOM 1373 C C . TYR A 1 172 ? -2.939 14.408 -12.433 1.00 85.88 172 TYR A C 1
ATOM 1375 O O . TYR A 1 172 ? -1.801 13.954 -12.267 1.00 85.88 172 TYR A O 1
ATOM 1383 N N . GLN A 1 173 ? -3.138 15.680 -12.784 1.00 75.06 173 GLN A N 1
ATOM 1384 C CA . GLN A 1 173 ? -2.066 16.646 -13.022 1.00 75.06 173 GLN A CA 1
ATOM 1385 C C . GLN A 1 173 ? -1.292 16.947 -11.727 1.00 75.06 173 GLN A C 1
ATOM 1387 O O . GLN A 1 173 ? -1.857 16.924 -10.634 1.00 75.06 173 GLN A O 1
ATOM 1392 N N . ARG A 1 174 ? 0.020 17.207 -11.820 1.00 65.69 174 ARG A N 1
ATOM 1393 C CA . ARG A 1 174 ? 0.780 17.681 -10.655 1.00 65.69 174 ARG A CA 1
ATOM 1394 C C . ARG A 1 174 ? 0.393 19.121 -10.332 1.00 65.69 174 ARG A C 1
ATOM 1396 O O . ARG A 1 174 ? 0.278 19.939 -11.240 1.00 65.69 174 ARG A O 1
ATOM 1403 N N . GLU A 1 175 ? 0.283 19.440 -9.045 1.00 58.62 175 GLU A N 1
ATOM 1404 C CA . GLU A 1 175 ? 0.046 20.815 -8.579 1.00 58.62 175 GLU A CA 1
ATOM 1405 C C . GLU A 1 175 ? 1.153 21.791 -9.017 1.00 58.62 175 GLU A C 1
ATOM 1407 O O . GLU A 1 175 ? 0.894 22.979 -9.182 1.00 58.62 175 GLU A O 1
ATOM 1412 N N . ASP A 1 176 ? 2.372 21.294 -9.263 1.00 56.28 176 ASP A N 1
ATOM 1413 C CA . ASP A 1 176 ? 3.512 22.079 -9.754 1.00 56.28 176 ASP A CA 1
ATOM 1414 C C . ASP A 1 176 ? 3.550 22.244 -11.288 1.00 56.28 176 ASP A C 1
ATOM 1416 O O . ASP A 1 176 ? 4.489 22.835 -11.821 1.00 56.28 176 ASP A O 1
ATOM 1420 N N . GLY A 1 177 ? 2.557 21.721 -12.017 1.00 50.81 177 GLY A N 1
ATOM 1421 C CA . GLY A 1 177 ? 2.513 21.758 -13.483 1.00 50.81 177 GLY A CA 1
ATOM 1422 C C . GLY A 1 177 ? 3.540 20.852 -14.176 1.00 50.81 177 GLY A C 1
ATOM 1423 O O . GLY A 1 177 ? 3.649 20.881 -15.402 1.00 50.81 177 GLY A O 1
ATOM 1424 N N . GLY A 1 178 ? 4.289 20.038 -13.427 1.00 50.06 178 GLY A N 1
ATOM 1425 C CA . GLY A 1 178 ? 5.226 19.068 -13.978 1.00 50.06 178 GLY A CA 1
ATOM 1426 C C . GLY A 1 178 ? 4.518 17.884 -14.639 1.00 50.06 178 GLY A C 1
ATOM 1427 O O . GLY A 1 178 ? 3.514 17.370 -14.135 1.00 50.06 178 GLY A O 1
ATOM 1428 N N . ALA A 1 179 ? 5.073 17.397 -15.751 1.00 56.34 179 ALA A N 1
ATOM 1429 C CA . ALA A 1 179 ? 4.636 16.138 -16.344 1.00 56.34 179 ALA A CA 1
ATOM 1430 C C . ALA A 1 179 ? 4.899 14.975 -15.367 1.00 56.34 179 ALA A C 1
ATOM 1432 O O . ALA A 1 179 ? 5.949 14.907 -14.722 1.00 56.34 179 ALA A O 1
ATOM 1433 N N . ARG A 1 180 ? 3.925 14.066 -15.229 1.00 68.88 180 ARG A N 1
ATOM 1434 C CA . ARG A 1 180 ? 4.143 12.761 -14.588 1.00 68.88 180 ARG A CA 1
ATOM 1435 C C . ARG A 1 180 ? 5.037 11.918 -15.499 1.00 68.88 180 ARG A C 1
ATOM 1437 O O . ARG A 1 180 ? 5.052 12.126 -16.709 1.00 68.88 180 ARG A O 1
ATOM 1444 N N . ASP A 1 181 ? 5.773 10.982 -14.906 1.00 75.38 181 ASP A N 1
ATOM 1445 C CA . ASP A 1 181 ? 6.637 10.080 -15.677 1.00 75.38 181 ASP A CA 1
ATOM 1446 C C . ASP A 1 181 ? 5.801 9.122 -16.550 1.00 75.38 181 ASP A C 1
ATOM 1448 O O . ASP A 1 181 ? 6.272 8.662 -17.587 1.00 75.38 181 ASP A O 1
ATOM 1452 N N . GLU A 1 182 ? 4.555 8.848 -16.147 1.00 84.44 182 GLU A N 1
ATOM 1453 C CA . GLU A 1 182 ? 3.615 7.995 -16.869 1.00 84.44 182 GLU A CA 1
ATOM 1454 C C . GLU A 1 182 ? 2.472 8.781 -17.543 1.00 84.44 182 GLU A C 1
ATOM 1456 O O . GLU A 1 182 ? 1.989 9.804 -17.048 1.00 84.44 182 GLU A O 1
ATOM 1461 N N . THR A 1 183 ? 2.017 8.267 -18.686 1.00 90.38 183 THR A N 1
ATOM 1462 C CA . THR A 1 183 ? 0.766 8.672 -19.351 1.00 90.38 183 THR A CA 1
ATOM 1463 C C . THR A 1 183 ? -0.459 8.223 -18.549 1.00 90.38 183 THR A C 1
ATOM 1465 O O . THR A 1 183 ? -0.361 7.349 -17.684 1.00 90.38 183 THR A O 1
ATOM 1468 N N . LEU A 1 184 ? -1.639 8.777 -18.857 1.00 92.44 184 LEU A N 1
ATOM 1469 C CA . LEU A 1 184 ? -2.894 8.349 -18.227 1.00 92.44 184 LEU A CA 1
ATOM 1470 C C . LEU A 1 184 ? -3.133 6.848 -18.436 1.00 92.44 184 LEU A C 1
ATOM 1472 O O . LEU A 1 184 ? -3.463 6.136 -17.495 1.00 92.44 184 LEU A O 1
ATOM 1476 N N . GLU A 1 185 ? -2.904 6.348 -19.647 1.00 93.94 185 GLU A N 1
ATOM 1477 C CA . GLU A 1 185 ? -3.097 4.945 -20.006 1.00 93.94 185 GLU A CA 1
ATOM 1478 C C . GLU A 1 185 ? -2.147 4.029 -19.228 1.00 93.94 185 GLU A C 1
ATOM 1480 O O . GLU A 1 185 ? -2.573 2.995 -18.711 1.00 93.94 185 GLU A O 1
ATOM 1485 N N . GLN A 1 186 ? -0.878 4.424 -19.090 1.00 93.69 186 GLN A N 1
ATOM 1486 C CA . GLN A 1 186 ? 0.099 3.695 -18.276 1.00 93.69 186 GLN A CA 1
ATOM 1487 C C . GLN A 1 186 ? -0.291 3.695 -16.792 1.00 93.69 186 GLN A C 1
ATOM 1489 O O . GLN A 1 186 ? -0.204 2.655 -16.139 1.00 93.69 186 GLN A O 1
ATOM 1494 N N . ALA A 1 187 ? -0.775 4.825 -16.270 1.00 94.75 187 ALA A N 1
ATOM 1495 C CA . ALA A 1 187 ? -1.242 4.931 -14.892 1.00 94.75 187 ALA A CA 1
ATOM 1496 C C . ALA A 1 187 ? -2.447 4.017 -14.619 1.00 94.75 187 ALA A C 1
ATOM 1498 O O . ALA A 1 187 ? -2.478 3.328 -13.600 1.00 94.75 187 ALA A O 1
ATOM 1499 N N . ILE A 1 188 ? -3.413 3.977 -15.543 1.00 97.00 188 ILE A N 1
ATOM 1500 C CA . ILE A 1 188 ? -4.593 3.104 -15.471 1.00 97.00 188 ILE A CA 1
ATOM 1501 C C . ILE A 1 188 ? -4.179 1.631 -15.556 1.00 97.00 188 ILE A C 1
ATOM 1503 O O . ILE A 1 188 ? -4.676 0.806 -14.789 1.00 97.00 188 ILE A O 1
ATOM 1507 N N . ALA A 1 189 ? -3.268 1.285 -16.470 1.00 96.94 189 ALA A N 1
ATOM 1508 C CA . ALA A 1 189 ? -2.782 -0.083 -16.618 1.00 96.94 189 ALA A CA 1
ATOM 1509 C C . ALA A 1 189 ? -2.099 -0.572 -15.332 1.00 96.94 189 ALA A C 1
ATOM 1511 O O . ALA A 1 189 ? -2.453 -1.632 -14.822 1.00 96.94 189 ALA A O 1
ATOM 1512 N N . LEU A 1 190 ? -1.197 0.232 -14.758 1.00 96.94 190 LEU A N 1
ATOM 1513 C CA . LEU A 1 190 ? -0.537 -0.097 -13.495 1.00 96.94 190 LEU A CA 1
ATOM 1514 C C . LEU A 1 190 ? -1.533 -0.204 -12.329 1.00 96.94 190 LEU A C 1
ATOM 1516 O O . LEU A 1 190 ? -1.427 -1.123 -11.521 1.00 96.94 190 LEU A O 1
ATOM 1520 N N . ASP A 1 191 ? -2.516 0.699 -12.241 1.00 98.06 191 ASP A N 1
ATOM 1521 C CA . ASP A 1 191 ? -3.569 0.645 -11.217 1.00 98.06 191 ASP A CA 1
ATOM 1522 C C . ASP A 1 191 ? -4.346 -0.679 -11.273 1.00 98.06 191 ASP A C 1
ATOM 1524 O O . ASP A 1 191 ? -4.533 -1.330 -10.245 1.00 98.06 191 ASP A O 1
ATOM 1528 N N . ARG A 1 192 ? -4.716 -1.131 -12.476 1.00 98.12 192 ARG A N 1
ATOM 1529 C CA . ARG A 1 192 ? -5.411 -2.411 -12.682 1.00 98.12 192 ARG A CA 1
ATOM 1530 C C . ARG A 1 192 ? -4.538 -3.614 -12.334 1.00 98.12 192 ARG A C 1
ATOM 1532 O O . ARG A 1 192 ? -5.034 -4.533 -11.688 1.00 98.12 192 ARG A O 1
ATOM 1539 N N . THR A 1 193 ? -3.253 -3.590 -12.683 1.00 98.38 193 THR A N 1
ATOM 1540 C CA . THR A 1 193 ? -2.301 -4.645 -12.297 1.00 98.38 193 THR A CA 1
ATOM 1541 C C . THR A 1 193 ? -2.145 -4.730 -10.777 1.00 98.38 193 THR A C 1
ATOM 1543 O O . THR A 1 193 ? -2.130 -5.821 -10.209 1.00 98.38 193 THR A O 1
ATOM 1546 N N . ILE A 1 194 ? -2.090 -3.587 -10.083 1.00 98.19 194 ILE A N 1
ATOM 1547 C CA . ILE A 1 194 ? -2.072 -3.552 -8.614 1.00 98.19 194 ILE A CA 1
ATOM 1548 C C . ILE A 1 194 ? -3.379 -4.127 -8.052 1.00 98.19 194 ILE A C 1
ATOM 1550 O O . ILE A 1 194 ? -3.336 -4.942 -7.132 1.00 98.19 194 ILE A O 1
ATOM 1554 N N . LEU A 1 195 ? -4.537 -3.769 -8.619 1.00 98.00 195 LEU A N 1
ATOM 1555 C CA . LEU A 1 195 ? -5.822 -4.336 -8.199 1.00 98.00 195 LEU A CA 1
ATOM 1556 C C . LEU A 1 195 ? -5.835 -5.865 -8.343 1.00 98.00 195 LEU A C 1
ATOM 1558 O O . LEU A 1 195 ? -6.277 -6.563 -7.424 1.00 98.00 195 LEU A O 1
ATOM 1562 N N . GLU A 1 196 ? -5.355 -6.384 -9.477 1.00 97.56 196 GLU A N 1
ATOM 1563 C CA . GLU A 1 196 ? -5.245 -7.818 -9.764 1.00 97.56 196 GLU A CA 1
ATOM 1564 C C . GLU A 1 196 ? -4.338 -8.532 -8.762 1.00 97.56 196 GLU A C 1
ATOM 1566 O O . GLU A 1 196 ? -4.719 -9.581 -8.237 1.00 97.56 196 GLU A O 1
ATOM 1571 N N . ALA A 1 197 ? -3.197 -7.932 -8.417 1.00 97.88 197 ALA A N 1
ATOM 1572 C CA . ALA A 1 197 ? -2.264 -8.491 -7.446 1.00 97.88 197 ALA A CA 1
ATOM 1573 C C . ALA A 1 197 ? -2.906 -8.755 -6.079 1.00 97.88 197 ALA A C 1
ATOM 1575 O O . ALA A 1 197 ? -2.448 -9.632 -5.361 1.00 97.88 197 ALA A O 1
ATOM 1576 N N . TRP A 1 198 ? -3.991 -8.062 -5.727 1.00 98.00 198 TRP A N 1
ATOM 1577 C CA . TRP A 1 198 ? -4.735 -8.281 -4.485 1.00 98.00 198 TRP A CA 1
ATOM 1578 C C . TRP A 1 198 ? -5.905 -9.278 -4.606 1.00 98.00 198 TRP A C 1
ATOM 1580 O O . TRP A 1 198 ? -6.664 -9.440 -3.650 1.00 98.00 198 TRP A O 1
ATOM 1590 N N . ALA A 1 199 ? -6.079 -9.978 -5.735 1.00 95.25 199 ALA A N 1
ATOM 1591 C CA . ALA A 1 199 ? -7.223 -10.875 -5.978 1.00 95.25 199 ALA A CA 1
ATOM 1592 C C . ALA A 1 199 ? -7.364 -12.035 -4.990 1.00 95.25 199 ALA A C 1
ATOM 1594 O O . ALA A 1 199 ? -8.476 -12.518 -4.782 1.00 95.25 199 ALA A O 1
ATOM 1595 N N . GLY A 1 200 ? -6.272 -12.445 -4.344 1.00 91.44 200 GLY A N 1
ATOM 1596 C CA . GLY A 1 200 ? -6.296 -13.464 -3.295 1.00 91.44 200 GLY A CA 1
ATOM 1597 C C . GLY A 1 200 ? -6.831 -12.990 -1.936 1.00 91.44 200 GLY A C 1
ATOM 1598 O O . GLY A 1 200 ? -7.037 -13.828 -1.056 1.00 91.44 200 GLY A O 1
ATOM 1599 N N . HIS A 1 201 ? -7.042 -11.683 -1.726 1.00 96.50 201 HIS A N 1
ATOM 1600 C CA . HIS A 1 201 ? -7.487 -11.148 -0.437 1.00 96.50 201 HIS A CA 1
ATOM 1601 C C . HIS A 1 201 ? -9.025 -11.181 -0.312 1.00 96.50 201 HIS A C 1
ATOM 1603 O O . HIS A 1 201 ? -9.706 -10.580 -1.146 1.00 96.50 201 HIS A O 1
ATOM 1609 N N . PRO A 1 202 ? -9.603 -11.817 0.730 1.00 93.31 202 PRO A N 1
ATOM 1610 C CA . PRO A 1 202 ? -11.054 -12.024 0.828 1.00 93.31 202 PRO A CA 1
ATOM 1611 C C . PRO A 1 202 ? -11.843 -10.725 1.037 1.00 93.31 202 PRO A C 1
ATOM 1613 O O . PRO A 1 202 ? -12.977 -10.606 0.586 1.00 93.31 202 PRO A O 1
ATOM 1616 N N . GLN A 1 203 ? -11.238 -9.743 1.706 1.00 94.75 203 GLN A N 1
ATOM 1617 C CA . GLN A 1 203 ? -11.870 -8.475 2.063 1.00 94.75 203 GLN A CA 1
ATOM 1618 C C . GLN A 1 203 ? -11.230 -7.318 1.291 1.00 94.75 203 GLN A C 1
ATOM 1620 O O . GLN A 1 203 ? -10.535 -6.473 1.853 1.00 94.75 203 GLN A O 1
ATOM 1625 N N . ARG A 1 204 ? -11.390 -7.344 -0.034 1.00 95.88 204 ARG A N 1
ATOM 1626 C CA . ARG A 1 204 ? -10.879 -6.324 -0.958 1.00 95.88 204 ARG A CA 1
ATOM 1627 C C . ARG A 1 204 ? -12.033 -5.474 -1.480 1.00 95.88 204 ARG A C 1
ATOM 1629 O O . ARG A 1 204 ? -12.969 -6.012 -2.063 1.00 95.88 204 ARG A O 1
ATOM 1636 N N . ILE A 1 205 ? -11.943 -4.159 -1.306 1.00 97.44 205 ILE A N 1
ATOM 1637 C CA . ILE A 1 205 ? -12.968 -3.199 -1.722 1.00 97.44 205 ILE A CA 1
ATOM 1638 C C . ILE A 1 205 ? -12.344 -2.123 -2.612 1.00 97.44 205 ILE A C 1
ATOM 1640 O O . ILE A 1 205 ? -11.253 -1.640 -2.325 1.00 97.44 205 ILE A O 1
ATOM 1644 N N . THR A 1 206 ? -13.043 -1.723 -3.673 1.00 98.19 206 THR A N 1
ATOM 1645 C CA . THR A 1 206 ? -12.583 -0.696 -4.617 1.00 98.19 206 THR A CA 1
ATOM 1646 C C . THR A 1 206 ? -13.383 0.594 -4.453 1.00 98.19 206 THR A C 1
ATOM 1648 O O . THR A 1 206 ? -14.608 0.557 -4.352 1.00 98.19 206 THR A O 1
ATOM 1651 N N . ILE A 1 207 ? -12.689 1.734 -4.455 1.00 98.44 207 ILE A N 1
ATOM 1652 C CA . ILE A 1 207 ? -13.273 3.079 -4.419 1.00 98.44 207 ILE A CA 1
ATOM 1653 C C . ILE A 1 207 ? -12.893 3.816 -5.708 1.00 98.44 207 ILE A C 1
ATOM 1655 O O . ILE A 1 207 ? -11.736 4.207 -5.896 1.00 98.44 207 ILE A O 1
ATOM 1659 N N . ASP A 1 208 ? -13.877 3.985 -6.590 1.00 97.75 208 ASP A N 1
ATOM 1660 C CA . ASP A 1 208 ? -13.756 4.697 -7.866 1.00 97.75 208 ASP A CA 1
ATOM 1661 C C . ASP A 1 208 ? -13.698 6.233 -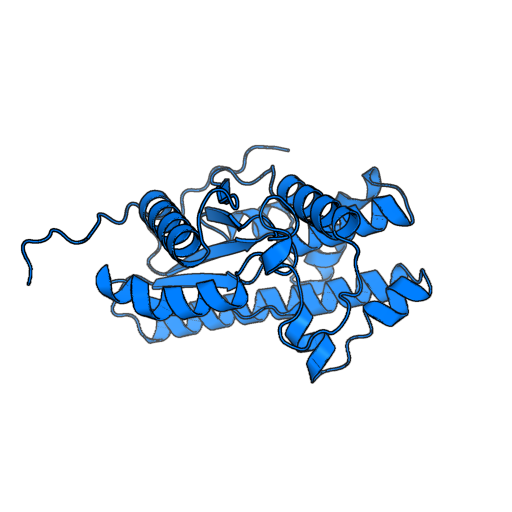7.704 1.00 97.75 208 ASP A C 1
ATOM 1663 O O . ASP A 1 208 ? -13.707 6.775 -6.595 1.00 97.75 208 ASP A O 1
ATOM 1667 N N . ASN A 1 209 ? -13.638 6.940 -8.835 1.00 97.06 209 ASN A N 1
ATOM 1668 C CA . ASN A 1 209 ? -13.648 8.402 -8.910 1.00 97.06 209 ASN A CA 1
ATOM 1669 C C . ASN A 1 209 ? -15.013 8.975 -9.341 1.00 97.06 209 ASN A C 1
ATOM 1671 O O . ASN A 1 209 ? -15.066 10.048 -9.934 1.00 97.06 209 ASN A O 1
ATOM 1675 N N . SER A 1 210 ? -16.131 8.292 -9.058 1.00 95.50 210 SER A N 1
ATOM 1676 C CA . SER A 1 210 ? -17.475 8.775 -9.436 1.00 95.50 210 SER A CA 1
ATOM 1677 C C . SER A 1 210 ? -17.939 10.016 -8.656 1.00 95.50 210 SER A C 1
ATOM 1679 O O . SER A 1 210 ? -19.022 10.539 -8.907 1.00 95.50 210 SER A O 1
ATOM 1681 N N . THR A 1 211 ? -17.156 10.449 -7.669 1.00 95.38 211 THR A N 1
ATOM 1682 C CA . THR A 1 211 ? -17.443 11.543 -6.737 1.00 95.38 211 THR A CA 1
ATOM 1683 C C . THR A 1 211 ? -16.219 12.449 -6.600 1.00 95.38 211 THR A C 1
ATOM 1685 O O . THR A 1 211 ? -15.106 12.059 -6.954 1.00 95.38 211 THR A O 1
ATOM 1688 N N . GLY A 1 212 ? -16.391 13.640 -6.020 1.00 94.81 212 GLY A N 1
ATOM 1689 C CA . GLY A 1 212 ? -15.256 14.498 -5.661 1.00 94.81 212 GLY A CA 1
ATOM 1690 C C . GLY A 1 212 ? -14.330 13.847 -4.622 1.00 94.81 212 GLY A C 1
ATOM 1691 O O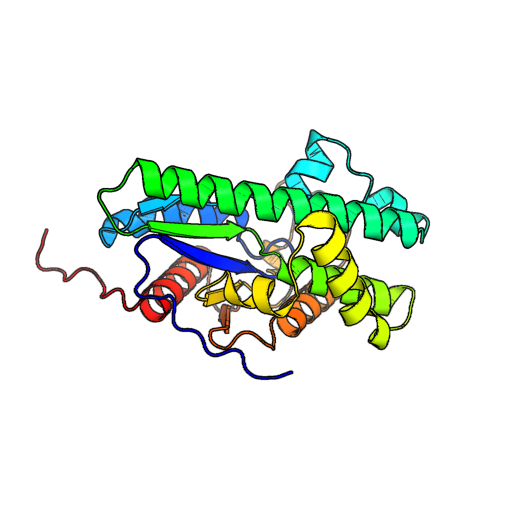 . GLY A 1 212 ? -14.724 12.910 -3.923 1.00 94.81 212 GLY A O 1
ATOM 1692 N N . PHE A 1 213 ? -13.102 14.361 -4.483 1.00 95.44 213 PHE A N 1
ATOM 1693 C CA . PHE A 1 213 ? -12.080 13.737 -3.631 1.00 95.44 213 PHE A CA 1
ATOM 1694 C C . PHE A 1 213 ? -12.503 13.600 -2.160 1.00 95.44 213 PHE A C 1
ATOM 1696 O O . PHE A 1 213 ? -12.355 12.530 -1.577 1.00 95.44 213 PHE A O 1
ATOM 1703 N N . LYS A 1 214 ? -13.114 14.637 -1.576 1.00 96.44 214 LYS A N 1
ATOM 1704 C CA . LYS A 1 214 ? -13.612 14.582 -0.193 1.00 96.44 214 LYS A CA 1
ATOM 1705 C C . LYS A 1 214 ? -14.635 13.457 0.009 1.00 96.44 214 LYS A C 1
ATOM 1707 O O . LYS A 1 214 ? -14.526 12.674 0.945 1.00 96.44 214 LYS A O 1
ATOM 1712 N N . GLU A 1 215 ? -15.600 13.335 -0.898 1.00 97.06 215 GLU A N 1
ATOM 1713 C CA . GLU A 1 215 ? -16.606 12.272 -0.829 1.00 97.06 215 GLU A CA 1
ATOM 1714 C C . GLU A 1 215 ? -15.981 10.888 -1.076 1.00 97.06 215 GLU A C 1
ATOM 1716 O O . GLU A 1 215 ? -16.374 9.908 -0.444 1.00 97.06 215 GLU A O 1
ATOM 1721 N N . LYS A 1 216 ? -14.942 10.802 -1.918 1.00 97.69 216 LYS A N 1
ATOM 1722 C CA . LYS A 1 216 ? -14.127 9.590 -2.084 1.00 97.69 216 LYS A CA 1
ATOM 1723 C C . LYS A 1 216 ? -13.463 9.175 -0.764 1.00 97.69 216 LYS A C 1
ATOM 1725 O O . LYS A 1 216 ? -13.533 8.002 -0.406 1.00 97.69 216 LYS A O 1
ATOM 1730 N N . GLN A 1 217 ? -12.885 10.114 -0.008 1.00 97.19 217 GLN A N 1
ATOM 1731 C CA . GLN A 1 217 ? -12.321 9.845 1.325 1.00 97.19 217 GLN A CA 1
ATOM 1732 C C . GLN A 1 217 ? -13.389 9.368 2.320 1.00 97.19 217 GLN A C 1
ATOM 1734 O O . GLN A 1 217 ? -13.179 8.395 3.043 1.00 97.19 217 GLN A O 1
ATOM 1739 N N . GLU A 1 218 ? -14.568 9.990 2.320 1.00 97.25 218 GLU A N 1
ATOM 1740 C CA . GLU A 1 218 ? -15.694 9.576 3.166 1.00 97.25 218 GLU A CA 1
ATOM 1741 C C . GLU A 1 218 ? -16.229 8.181 2.788 1.00 97.25 218 GLU A C 1
ATOM 1743 O O . GLU A 1 218 ? -16.599 7.396 3.663 1.00 97.25 218 GLU A O 1
ATOM 1748 N N . ARG A 1 219 ? -16.251 7.828 1.494 1.00 97.81 219 ARG A N 1
ATOM 1749 C CA . ARG A 1 219 ? -16.562 6.466 1.014 1.00 97.81 219 ARG A CA 1
ATOM 1750 C C . ARG A 1 219 ? -15.509 5.459 1.475 1.00 97.81 219 ARG A C 1
ATOM 1752 O O . ARG A 1 219 ? -15.883 4.386 1.945 1.00 97.81 219 ARG A O 1
ATOM 1759 N N . THR A 1 220 ? -14.227 5.819 1.399 1.00 97.94 220 THR A N 1
ATOM 1760 C CA . THR A 1 220 ? -13.123 5.013 1.938 1.00 97.94 220 THR A CA 1
ATOM 1761 C C . THR A 1 220 ? -13.318 4.747 3.430 1.00 97.94 220 THR A C 1
ATOM 1763 O O . THR A 1 220 ? -13.325 3.588 3.833 1.00 97.94 220 THR A O 1
ATOM 1766 N N . LEU A 1 221 ? -13.566 5.779 4.245 1.00 97.19 221 LEU A N 1
ATOM 1767 C CA . LEU A 1 221 ? -13.820 5.619 5.682 1.00 97.19 221 LEU A CA 1
ATOM 1768 C C . LEU A 1 221 ? -15.007 4.691 5.957 1.00 97.19 221 LEU A C 1
ATOM 1770 O O . LEU A 1 221 ? -14.882 3.774 6.760 1.00 97.19 221 LEU A O 1
ATOM 1774 N N . ARG A 1 222 ? -16.139 4.880 5.264 1.00 96.25 222 ARG A N 1
ATOM 1775 C CA . ARG A 1 222 ? -17.327 4.022 5.431 1.00 96.25 222 ARG A CA 1
ATOM 1776 C C . ARG A 1 222 ? -17.021 2.550 5.178 1.00 96.25 222 ARG A C 1
ATOM 1778 O O . ARG A 1 222 ? -17.462 1.693 5.939 1.00 96.25 222 ARG A O 1
ATOM 1785 N N . VAL A 1 223 ? -16.259 2.264 4.126 1.00 96.00 223 VAL A N 1
ATOM 1786 C CA . VAL A 1 223 ? -15.832 0.901 3.799 1.00 96.00 223 VAL A CA 1
ATOM 1787 C C . VAL A 1 223 ? -14.894 0.343 4.864 1.00 96.00 223 VAL A C 1
ATOM 1789 O O . VAL A 1 223 ? -15.066 -0.807 5.254 1.00 96.00 223 VAL A O 1
ATOM 1792 N N . ILE A 1 224 ? -13.950 1.143 5.367 1.00 95.94 224 ILE A N 1
ATOM 1793 C CA . ILE A 1 224 ? -13.053 0.748 6.461 1.00 95.94 224 ILE A CA 1
ATOM 1794 C C . ILE A 1 224 ? -13.855 0.434 7.730 1.00 95.94 224 ILE A C 1
ATOM 1796 O O . ILE A 1 224 ? -13.664 -0.620 8.328 1.00 95.94 224 ILE A O 1
ATOM 1800 N N . CYS A 1 225 ? -14.796 1.294 8.123 1.00 94.62 225 CYS A N 1
ATOM 1801 C CA . CYS A 1 225 ? -15.649 1.053 9.284 1.00 94.62 225 CYS A CA 1
ATOM 1802 C C . CYS A 1 225 ? -16.476 -0.227 9.119 1.00 94.62 225 CYS A C 1
ATOM 1804 O O . CYS A 1 225 ? -16.485 -1.060 10.020 1.00 94.62 225 CYS A O 1
ATOM 1806 N N . GLY A 1 226 ? -17.105 -0.430 7.955 1.00 93.69 226 GLY A N 1
ATOM 1807 C CA . GLY A 1 226 ? -17.858 -1.654 7.664 1.00 93.69 226 GLY A CA 1
ATOM 1808 C C . GLY A 1 226 ? -16.983 -2.910 7.704 1.00 93.69 226 GLY A C 1
ATOM 1809 O O . GLY A 1 226 ? -17.376 -3.916 8.285 1.00 93.69 226 GLY A O 1
ATOM 1810 N N . ALA A 1 227 ? -15.769 -2.822 7.159 1.00 91.81 227 ALA A N 1
ATOM 1811 C CA . ALA A 1 227 ? -14.753 -3.868 7.199 1.00 91.81 227 ALA A CA 1
ATOM 1812 C C . ALA A 1 227 ? -14.322 -4.254 8.627 1.00 91.81 227 ALA A C 1
ATOM 1814 O O . ALA A 1 227 ? -13.968 -5.405 8.874 1.00 91.81 227 ALA A O 1
ATOM 1815 N N . LEU A 1 228 ? -14.338 -3.294 9.550 1.00 91.12 228 LEU A N 1
ATOM 1816 C CA . LEU A 1 228 ? -13.937 -3.470 10.945 1.00 91.12 228 LEU A CA 1
ATOM 1817 C C . LEU A 1 228 ? -15.125 -3.698 11.893 1.00 91.12 228 LEU A C 1
ATOM 1819 O O . LEU A 1 228 ? -14.926 -3.816 13.098 1.00 91.12 228 LEU A O 1
ATOM 1823 N N . GLY A 1 229 ? -16.361 -3.719 11.381 1.00 90.44 229 GLY A N 1
ATOM 1824 C CA . GLY A 1 229 ? -17.567 -3.797 12.212 1.00 90.44 229 GLY A CA 1
ATOM 1825 C C . GLY A 1 229 ? -17.788 -2.569 13.108 1.00 90.44 229 GLY A C 1
ATOM 1826 O O . GLY A 1 229 ? -18.498 -2.654 14.108 1.00 90.44 229 GLY A O 1
ATOM 1827 N N . ILE A 1 230 ? -17.183 -1.428 12.773 1.00 89.38 230 ILE A N 1
ATOM 1828 C CA . ILE A 1 230 ? -17.325 -0.177 13.520 1.00 89.38 230 ILE A CA 1
ATOM 1829 C C . ILE A 1 230 ? -18.674 0.446 13.162 1.00 89.38 230 ILE A C 1
ATOM 1831 O O . ILE A 1 230 ? -18.916 0.825 12.014 1.00 89.38 230 ILE A O 1
ATOM 1835 N N . LEU A 1 231 ? -19.551 0.570 14.157 1.00 78.56 231 LEU A N 1
ATOM 1836 C CA . LEU A 1 231 ? -20.808 1.295 14.013 1.00 78.56 231 LEU A CA 1
ATOM 1837 C C . LEU A 1 231 ? -20.524 2.798 13.936 1.00 78.56 231 LEU A C 1
ATOM 1839 O O . LEU A 1 231 ? -19.667 3.312 14.654 1.00 78.56 231 LEU A O 1
ATOM 1843 N N . ALA A 1 232 ? -21.242 3.506 13.063 1.00 63.91 232 ALA A N 1
ATOM 1844 C CA . ALA A 1 232 ? -21.162 4.960 13.029 1.00 63.91 232 ALA A CA 1
ATOM 1845 C C . ALA A 1 232 ? -21.555 5.533 14.403 1.00 63.91 232 ALA A C 1
ATOM 1847 O O . ALA A 1 232 ? -22.489 5.001 15.013 1.00 63.91 232 ALA A O 1
ATOM 1848 N N . PRO A 1 233 ? -20.879 6.590 14.892 1.00 58.81 233 PRO A N 1
ATOM 1849 C CA . PRO A 1 233 ? -21.251 7.224 16.145 1.00 58.81 233 PRO A CA 1
ATOM 1850 C C . PRO A 1 233 ? -22.722 7.637 16.063 1.00 58.81 233 PRO A C 1
ATOM 1852 O O . PRO A 1 233 ? -23.145 8.320 15.125 1.00 58.81 233 PRO A O 1
ATOM 1855 N N . SER A 1 234 ? -23.525 7.159 17.014 1.00 46.38 234 SER A N 1
ATOM 1856 C CA . SER A 1 234 ? -24.915 7.578 17.138 1.00 46.38 234 SER A CA 1
ATOM 1857 C C . SER A 1 234 ? -24.946 9.081 17.387 1.00 46.38 234 SER A C 1
ATOM 1859 O O . SER A 1 234 ? -24.223 9.578 18.246 1.00 46.38 234 SER A O 1
ATOM 1861 N N . ALA A 1 235 ? -25.812 9.806 16.678 1.00 48.38 235 ALA A N 1
ATOM 1862 C CA . ALA A 1 235 ? -25.993 11.256 16.815 1.00 48.38 235 ALA A CA 1
ATOM 1863 C C . ALA A 1 235 ? -26.522 11.711 18.200 1.00 48.38 235 ALA A C 1
ATOM 1865 O O . ALA A 1 235 ? -27.000 12.831 18.336 1.00 48.38 235 ALA A O 1
ATOM 1866 N N . SER A 1 236 ? -26.486 10.842 19.211 1.00 38.56 236 SER A N 1
ATOM 1867 C CA . SER A 1 236 ? -27.004 11.051 20.562 1.00 38.56 236 SER A CA 1
ATOM 1868 C C . SER A 1 236 ? -25.938 11.398 21.609 1.00 38.56 236 SER A C 1
ATOM 1870 O O . SER A 1 236 ? -26.316 11.606 22.755 1.00 38.56 236 SER A O 1
ATOM 1872 N N . ASP A 1 237 ? -24.658 11.501 21.233 1.00 41.19 237 ASP A N 1
ATOM 1873 C CA . ASP A 1 237 ? -23.556 11.852 22.152 1.00 41.19 237 ASP A CA 1
ATOM 1874 C C . ASP A 1 237 ? -22.874 13.195 21.796 1.00 41.19 237 ASP A C 1
ATOM 1876 O O . ASP A 1 237 ? -21.652 13.331 21.895 1.00 41.19 237 ASP A O 1
ATOM 1880 N N . GLN A 1 238 ? -23.658 14.195 21.367 1.00 33.00 238 GLN A N 1
ATOM 1881 C CA . GLN A 1 238 ? -23.237 15.606 21.293 1.00 33.00 238 GLN A CA 1
ATOM 1882 C C . GLN A 1 238 ? -24.019 16.465 22.284 1.00 33.00 238 GLN A C 1
ATOM 1884 O O . GLN A 1 238 ? -25.260 16.314 22.336 1.00 33.00 238 GLN A O 1
#